Protein AF-0000000085068300 (afdb_homodimer)

Nearest PDB structures (foldseek):
  2gmy-assembly1_C  TM=8.794E-01  e=3.643E-09  Agrobacterium fabrum str. C58
  7xw1-assembly1_A  TM=8.983E-01  e=4.422E-09  Pseudomonas aeruginosa
  2ijc-assembly2_I  TM=8.828E-01  e=3.824E-09  Pseudomonas aeruginosa PAO1
  6k40-assembly3_C  TM=8.031E-01  e=3.692E-04  Deinococcus radiodurans R1 = ATCC 13939 = DSM 20539
  6ohj-assembly1_B  TM=8.581E-01  e=1.365E-03  Marinomonas mediterranea MMB-1

Organism: Shewanella halifaxensis (strain HAW-EB4) (NCBI:txid458817)

Radius of gyration: 20.3 Å; Cα contacts (8 Å, |Δi|>4): 403; chains: 2; bounding box: 88×55×52 Å

Solvent-accessible surface area (backbone atoms only — not comparable to full-atom values): 19114 Å² total; per-residue (Å²): 133,81,76,73,76,67,80,69,69,52,95,61,27,64,38,56,45,84,42,49,37,68,67,55,50,48,45,53,49,52,45,48,54,48,55,76,66,66,78,66,55,65,69,58,50,36,52,48,45,28,51,54,22,47,45,52,49,24,65,45,54,33,53,44,33,50,53,47,32,45,75,72,66,50,52,69,69,60,61,76,36,52,90,49,43,92,80,45,89,84,61,53,72,66,54,49,37,48,50,54,26,50,50,34,62,69,61,55,53,48,50,87,54,66,92,54,73,52,49,45,32,54,28,50,57,56,36,57,82,77,40,52,64,50,52,49,32,52,51,49,49,46,54,40,48,45,54,39,50,40,49,49,47,44,46,21,38,79,50,66,84,67,72,71,81,79,72,83,123,134,82,76,73,75,68,78,67,70,52,94,60,27,65,38,55,46,85,43,51,38,68,68,54,52,50,46,53,48,52,45,49,54,47,55,75,66,66,78,66,56,65,69,60,51,36,52,50,44,28,50,52,21,48,44,52,49,22,63,45,53,32,52,43,34,48,53,48,32,44,75,70,68,49,52,68,68,60,61,75,37,52,92,49,44,91,79,46,89,84,61,52,73,67,54,48,37,49,52,55,27,50,48,33,61,70,59,57,53,48,50,88,54,66,92,55,73,53,49,45,32,54,28,51,55,55,37,56,82,76,40,53,62,50,53,48,31,53,51,50,48,48,54,41,48,46,54,37,50,40,49,50,47,45,47,20,37,78,51,64,86,66,73,70,81,80,72,82,124

InterPro domains:
  IPR003779 Alkyl hydroperoxide reductase AhpD/CMD-like [PF02627] (37-104)
  IPR004675 Alkylhydroperoxidase AhpD core [TIGR00778] (43-86)
  IPR029032 AhpD-like [G3DSA:1.20.1290.10] (13-159)
  IPR029032 AhpD-like [SSF69118] (21-160)

pLDDT: mean 89.38, std 17.66, range [23.48, 98.94]

Secondary structure (DSSP, 8-state):
----------TT-SEEGGGS-HHHHHHHHHHHHHHHTSS--HHHHHHHHHHHHHHHT-HHHHHHHHHHHHHTT--HHHHHTGGGGGG-TTS-HHHHHHHHHHHHHHSPPPTT-GGGTTHHHHHHHHHTTT--HHHHHHHHHHHHHHHHHHHHHHHEE--TT--------/----------TT-SEEGGGS-HHHHHHHHHHHHHHHTSS--HHHHHHHHHHHHHHHT-HHHHHHHHHHHHHTT--HHHHHTGGGGGG-TTS-HHHHHHHHHHHHHHSPPPTT-GGGTTHHHHHHHHHTTT--HHHHHHHHHHHHHHHHHHHHHHHEE--TT--------

Sequence (338 aa):
MTQSTNQTLSITAALESAEISSGVMNCMLKTEHYVNNCGIEHTLLELIRYRVSLINGCAYCIDMHFKESLAAGETAQRLTSLSIWREAPYYTDRERAVLNWAEALTDLPHAGVTHEQTRLVDATRGLKAYFSDKEISELTLVVIQINAWNRLAKTFDFGVGSFEVTQSKMTQSTNQTLSITAALESAEISSGVMNCMLKTEHYVNNCGIEHTLLELIRYRVSLINGCAYCIDMHFKESLAAGETAQRLTSLSIWREAPYYTDRERAVLNWAEALTDLPHAGVTHEQTRLVDATRGLKAYFSDKEISELTLVVIQINAWNRLAKTFDFGVGSFEVTQSK

Structure (mmCIF, N/CA/C/O backbone):
data_AF-0000000085068300-model_v1
#
loop_
_entity.id
_entity.type
_entity.pdbx_description
1 polymer 'Alkylhydroperoxidase like protein, AhpD family'
#
loop_
_atom_site.group_PDB
_atom_site.id
_atom_site.type_symbol
_atom_site.label_atom_id
_atom_site.label_alt_id
_atom_site.label_comp_id
_atom_site.label_asym_id
_atom_site.label_entity_id
_atom_site.label_seq_id
_atom_site.pdbx_PDB_ins_code
_atom_site.Cartn_x
_atom_site.Cartn_y
_atom_site.Cartn_z
_atom_site.occupancy
_atom_site.B_iso_or_equiv
_atom_site.auth_seq_id
_atom_site.auth_comp_id
_atom_site.auth_asym_id
_atom_site.auth_atom_id
_atom_site.pdbx_PDB_model_num
ATOM 1 N N . MET A 1 1 ? 45.875 1.185 -8.617 1 23.59 1 MET A N 1
ATOM 2 C CA . MET A 1 1 ? 44.969 2.301 -8.344 1 23.59 1 MET A CA 1
ATOM 3 C C . MET A 1 1 ? 43.531 1.82 -8.227 1 23.59 1 MET A C 1
ATOM 5 O O . MET A 1 1 ? 42.938 1.414 -9.227 1 23.59 1 MET A O 1
ATOM 9 N N . THR A 1 2 ? 43 1.127 -7.184 1 26.52 2 THR A N 1
ATOM 10 C CA . THR A 1 2 ? 41.75 0.412 -6.934 1 26.52 2 THR A CA 1
ATOM 11 C C . THR A 1 2 ? 40.562 1.356 -7.031 1 26.52 2 THR A C 1
ATOM 13 O O . THR A 1 2 ? 40.531 2.395 -6.363 1 26.52 2 THR A O 1
ATOM 16 N N . GLN A 1 3 ? 40 1.594 -8.242 1 28.38 3 GLN A N 1
ATOM 17 C CA . GLN A 1 3 ? 38.844 2.432 -8.438 1 28.38 3 GLN A CA 1
ATOM 18 C C . GLN A 1 3 ? 37.781 2.141 -7.375 1 28.38 3 GLN A C 1
ATOM 20 O O . GLN A 1 3 ? 37.406 0.982 -7.152 1 28.38 3 GLN A O 1
ATOM 25 N N . SER A 1 4 ? 37.75 2.777 -6.191 1 32.41 4 SER A N 1
ATOM 26 C CA . SER A 1 4 ? 36.625 2.797 -5.238 1 32.41 4 SER A CA 1
ATOM 27 C C . SER A 1 4 ? 35.281 2.811 -5.953 1 32.41 4 SER A C 1
ATOM 29 O O . SER A 1 4 ? 35 3.707 -6.75 1 32.41 4 SER A O 1
ATOM 31 N N . THR A 1 5 ? 34.844 1.729 -6.566 1 34.53 5 THR A N 1
ATOM 32 C CA . THR A 1 5 ? 33.531 1.663 -7.156 1 34.53 5 THR A CA 1
ATOM 33 C C . THR A 1 5 ? 32.531 2.451 -6.316 1 34.53 5 THR A C 1
ATOM 35 O O . THR A 1 5 ? 32.281 2.115 -5.156 1 34.53 5 THR A O 1
ATOM 38 N N . ASN A 1 6 ? 32.625 3.736 -6.242 1 35.75 6 ASN A N 1
ATOM 39 C CA . ASN A 1 6 ? 31.641 4.648 -5.695 1 35.75 6 ASN A CA 1
ATOM 40 C C . ASN A 1 6 ? 30.234 4.055 -5.773 1 35.75 6 ASN A C 1
ATOM 42 O O . ASN A 1 6 ? 29.781 3.641 -6.848 1 35.75 6 ASN A O 1
ATOM 46 N N . GLN A 1 7 ? 29.75 3.336 -4.836 1 38.41 7 GLN A N 1
ATOM 47 C CA . GLN A 1 7 ? 28.391 2.828 -4.68 1 38.41 7 GLN A CA 1
ATOM 48 C C . GLN A 1 7 ? 27.375 3.762 -5.34 1 38.41 7 GLN A C 1
ATOM 50 O O . GLN A 1 7 ? 27.141 4.871 -4.855 1 38.41 7 GLN A O 1
ATOM 55 N N . THR A 1 8 ? 27.438 4.02 -6.578 1 41.66 8 THR A N 1
ATOM 56 C CA . THR A 1 8 ? 26.469 4.805 -7.332 1 41.66 8 THR A CA 1
ATOM 57 C C . THR A 1 8 ? 25.047 4.523 -6.836 1 41.66 8 THR A C 1
ATOM 59 O O . THR A 1 8 ? 24.625 3.367 -6.781 1 41.66 8 THR A O 1
ATOM 62 N N . LEU A 1 9 ? 24.5 5.227 -5.844 1 47.41 9 LEU A N 1
ATOM 63 C CA . LEU A 1 9 ? 23.078 5.344 -5.527 1 47.41 9 LEU A CA 1
ATOM 64 C C . LEU A 1 9 ? 22.219 5.09 -6.766 1 47.41 9 LEU A C 1
ATOM 66 O O . LEU A 1 9 ? 22.516 5.613 -7.844 1 47.41 9 LEU A O 1
ATOM 70 N N . SER A 1 10 ? 21.844 3.896 -6.867 1 53.53 10 SER A N 1
ATOM 71 C CA . SER A 1 10 ? 20.906 3.611 -7.953 1 53.53 10 SER A CA 1
ATOM 72 C C . SER A 1 10 ? 20.016 4.812 -8.242 1 53.53 10 SER A C 1
ATOM 74 O O . SER A 1 10 ? 19.656 5.559 -7.328 1 53.53 10 SER A O 1
ATOM 76 N N . ILE A 1 11 ? 19.953 5.324 -9.406 1 59 11 ILE A N 1
ATOM 77 C CA . ILE A 1 11 ? 19.266 6.457 -10 1 59 11 ILE A CA 1
ATOM 78 C C . ILE A 1 11 ? 17.797 6.43 -9.594 1 59 11 ILE A C 1
ATOM 80 O O . ILE A 1 11 ? 17.062 7.402 -9.805 1 59 11 ILE A O 1
ATOM 84 N N . THR A 1 12 ? 17.422 5.484 -8.633 1 71.81 12 THR A N 1
ATOM 85 C CA . THR A 1 12 ? 15.961 5.492 -8.594 1 71.81 12 THR A CA 1
ATOM 86 C C . THR A 1 12 ? 15.461 5.863 -7.203 1 71.81 12 THR A C 1
ATOM 88 O O . THR A 1 12 ? 14.297 6.242 -7.039 1 71.81 12 THR A O 1
ATOM 91 N N . ALA A 1 13 ? 16.406 5.887 -6.184 1 87.06 13 ALA A N 1
ATOM 92 C CA . ALA A 1 13 ? 15.914 6.227 -4.848 1 87.06 13 ALA A CA 1
ATOM 93 C C . ALA A 1 13 ? 16.672 7.43 -4.281 1 87.06 13 ALA A C 1
ATOM 95 O O . ALA A 1 13 ? 17.859 7.594 -4.531 1 87.06 13 ALA A O 1
ATOM 96 N N . ALA A 1 14 ? 16.031 8.18 -3.498 1 92 14 ALA A N 1
ATOM 97 C CA . ALA A 1 14 ? 16.562 9.453 -3.02 1 92 14 ALA A CA 1
ATOM 98 C C . ALA A 1 14 ? 17.406 9.258 -1.76 1 92 14 ALA A C 1
ATOM 100 O O . ALA A 1 14 ? 18.281 10.062 -1.461 1 92 14 ALA A O 1
ATOM 101 N N . LEU A 1 15 ? 17.156 8.18 -0.997 1 96 15 LEU A N 1
ATOM 102 C CA . LEU A 1 15 ? 17.797 7.957 0.296 1 96 15 LEU A CA 1
ATOM 103 C C . LEU A 1 15 ? 18.422 6.562 0.367 1 96 15 LEU A C 1
ATOM 105 O O . LEU A 1 15 ? 18.047 5.672 -0.397 1 96 15 LEU A O 1
ATOM 109 N N . GLU A 1 16 ? 19.328 6.395 1.3 1 94.25 16 GLU A N 1
ATOM 110 C CA . GLU A 1 16 ? 19.969 5.098 1.505 1 94.25 16 GLU A CA 1
ATOM 111 C C . GLU A 1 16 ? 19.141 4.207 2.42 1 94.25 16 GLU A C 1
ATOM 113 O O . GLU A 1 16 ? 18.562 4.68 3.398 1 94.25 16 GLU A O 1
ATOM 118 N N . SER A 1 17 ? 19.141 2.877 2.098 1 95.25 17 SER A N 1
ATOM 119 C CA . SER A 1 17 ? 18.359 1.93 2.889 1 95.25 17 SER A CA 1
ATOM 120 C C . SER A 1 17 ? 18.812 1.93 4.348 1 95.25 17 SER A C 1
ATOM 122 O O . SER A 1 17 ? 18.016 1.615 5.242 1 95.25 17 SER A O 1
ATOM 124 N N . ALA A 1 18 ? 20.047 2.314 4.621 1 94.12 18 ALA A N 1
ATOM 125 C CA . ALA A 1 18 ? 20.578 2.373 5.98 1 94.12 18 ALA A CA 1
ATOM 126 C C . ALA A 1 18 ? 19.844 3.43 6.809 1 94.12 18 ALA A C 1
ATOM 128 O O . ALA A 1 18 ? 19.922 3.43 8.039 1 94.12 18 ALA A O 1
ATOM 129 N N . GLU A 1 19 ? 19.172 4.324 6.156 1 95.75 19 GLU A N 1
ATOM 130 C CA . GLU A 1 19 ? 18.484 5.41 6.844 1 95.75 19 GLU A CA 1
ATOM 131 C C . GLU A 1 19 ? 17.078 4.984 7.293 1 95.75 19 GLU A C 1
ATOM 133 O O . GLU A 1 19 ? 16.391 5.73 7.996 1 95.75 19 GLU A O 1
ATOM 138 N N . ILE A 1 20 ? 16.641 3.846 6.898 1 97.88 20 ILE A N 1
ATOM 139 C CA . ILE A 1 20 ? 15.359 3.336 7.375 1 97.88 20 ILE A CA 1
ATOM 140 C C . ILE A 1 20 ? 15.445 3.043 8.867 1 97.88 20 ILE A C 1
ATOM 142 O O . ILE A 1 20 ? 16.344 2.334 9.32 1 97.88 20 ILE A O 1
ATOM 146 N N . SER A 1 21 ? 14.531 3.59 9.617 1 98.06 21 SER A N 1
ATOM 147 C CA . SER A 1 21 ? 14.539 3.346 11.055 1 98.06 21 SER A CA 1
ATOM 148 C C . SER A 1 21 ? 14.273 1.877 11.367 1 98.06 21 SER A C 1
ATOM 150 O O . SER A 1 21 ? 13.578 1.19 10.617 1 98.06 21 SER A O 1
ATOM 152 N N . SER A 1 22 ? 14.773 1.448 12.5 1 98.06 22 SER A N 1
ATOM 153 C CA . SER A 1 22 ? 14.57 0.064 12.914 1 98.06 22 SER A CA 1
ATOM 154 C C . SER A 1 22 ? 13.094 -0.23 13.156 1 98.06 22 SER A C 1
ATOM 156 O O . SER A 1 22 ? 12.625 -1.341 12.898 1 98.06 22 SER A O 1
ATOM 158 N N . GLY A 1 23 ? 12.383 0.745 13.625 1 98.44 23 GLY A N 1
ATOM 159 C CA . GLY A 1 23 ? 10.945 0.576 13.828 1 98.44 23 GLY A CA 1
ATOM 160 C C . GLY A 1 23 ? 10.195 0.304 12.539 1 98.44 23 GLY A C 1
ATOM 161 O O . GLY A 1 23 ? 9.352 -0.593 12.484 1 98.44 23 GLY A O 1
ATOM 162 N N . VAL A 1 24 ? 10.516 1.057 11.539 1 98.69 24 VAL A N 1
ATOM 163 C CA . VAL A 1 24 ? 9.891 0.888 10.227 1 98.69 24 VAL A CA 1
ATOM 164 C C . VAL A 1 24 ? 10.219 -0.493 9.672 1 98.69 24 VAL A C 1
ATOM 166 O O . VAL A 1 24 ? 9.328 -1.228 9.242 1 98.69 24 VAL A O 1
ATOM 169 N N . MET A 1 25 ? 11.477 -0.861 9.734 1 98.5 25 MET A N 1
ATOM 170 C CA . MET A 1 25 ? 11.898 -2.154 9.203 1 98.5 25 MET A CA 1
ATOM 171 C C . MET A 1 25 ? 11.234 -3.297 9.961 1 98.5 25 MET A C 1
ATOM 173 O O . MET A 1 25 ? 10.836 -4.301 9.367 1 98.5 25 MET A O 1
ATOM 177 N N . ASN A 1 26 ? 11.086 -3.139 11.242 1 98.56 26 ASN A N 1
ATOM 178 C CA . ASN A 1 26 ? 10.445 -4.164 12.055 1 98.56 26 ASN A CA 1
ATOM 179 C C . ASN A 1 26 ? 8.977 -4.352 11.664 1 98.56 26 ASN A C 1
ATOM 181 O O . ASN A 1 26 ? 8.492 -5.48 11.594 1 98.56 26 ASN A O 1
ATOM 185 N N . CYS A 1 27 ? 8.273 -3.281 11.453 1 98.75 27 CYS A N 1
ATOM 186 C CA . CYS A 1 27 ? 6.891 -3.367 11.008 1 98.75 27 CYS A CA 1
ATOM 187 C C . CYS A 1 27 ? 6.793 -4.098 9.672 1 98.75 27 CYS A C 1
ATOM 189 O O . CYS A 1 27 ? 5.953 -4.984 9.508 1 98.75 27 CYS A O 1
ATOM 191 N N . MET A 1 28 ? 7.672 -3.779 8.734 1 98.81 28 MET A N 1
ATOM 192 C CA . MET A 1 28 ? 7.676 -4.395 7.406 1 98.81 28 MET A CA 1
ATOM 193 C C . MET A 1 28 ? 7.977 -5.887 7.504 1 98.81 28 MET A C 1
ATOM 195 O O . MET A 1 28 ? 7.289 -6.703 6.887 1 98.81 28 MET A O 1
ATOM 199 N N . LEU A 1 29 ? 8.945 -6.227 8.289 1 98.62 29 LEU A N 1
ATOM 200 C CA . LEU A 1 29 ? 9.406 -7.609 8.375 1 98.62 29 LEU A CA 1
ATOM 201 C C . LEU A 1 29 ? 8.398 -8.477 9.117 1 98.62 29 LEU A C 1
ATOM 203 O O . LEU A 1 29 ? 8.234 -9.656 8.797 1 98.62 29 LEU A O 1
ATOM 207 N N . LYS A 1 30 ? 7.75 -7.898 10.078 1 98.44 30 LYS A N 1
ATOM 208 C CA . LYS A 1 30 ? 6.727 -8.656 10.797 1 98.44 30 LYS A CA 1
ATOM 209 C C . LYS A 1 30 ? 5.605 -9.086 9.852 1 98.44 30 LYS A C 1
ATOM 211 O O . LYS A 1 30 ? 5.215 -10.258 9.844 1 98.44 30 LYS A O 1
ATOM 216 N N . THR A 1 31 ? 5.07 -8.188 9.117 1 98.81 31 THR A N 1
ATOM 217 C CA . THR A 1 31 ? 4.031 -8.523 8.148 1 98.81 31 THR A CA 1
ATOM 218 C C . THR A 1 31 ? 4.562 -9.5 7.102 1 98.81 31 THR A C 1
ATOM 220 O O . THR A 1 31 ? 3.867 -10.445 6.711 1 98.81 31 THR A O 1
ATOM 223 N N . GLU A 1 32 ? 5.82 -9.305 6.668 1 98.69 32 GLU A N 1
ATOM 224 C CA . GLU A 1 32 ? 6.414 -10.203 5.684 1 98.69 32 GLU A CA 1
ATOM 225 C C . GLU A 1 32 ? 6.484 -11.633 6.211 1 98.69 32 GLU A C 1
ATOM 227 O O . GLU A 1 32 ? 6.191 -12.586 5.484 1 98.69 32 GLU A O 1
ATOM 232 N N . HIS A 1 33 ? 6.867 -11.773 7.434 1 98.62 33 HIS A N 1
ATOM 233 C CA . HIS A 1 33 ? 6.93 -13.086 8.055 1 98.62 33 HIS A CA 1
ATOM 234 C C . HIS A 1 33 ? 5.559 -13.758 8.062 1 98.62 33 HIS A C 1
ATOM 236 O O . HIS A 1 33 ? 5.445 -14.945 7.75 1 98.62 33 HIS A O 1
ATOM 242 N N . TYR A 1 34 ? 4.531 -13.062 8.391 1 98.81 34 TYR A N 1
ATOM 243 C CA . TYR A 1 34 ? 3.18 -13.609 8.375 1 98.81 34 TYR A CA 1
ATOM 244 C C . TYR A 1 34 ? 2.787 -14.055 6.973 1 98.81 34 TYR A C 1
ATOM 246 O O . TYR A 1 34 ? 2.291 -15.172 6.785 1 98.81 34 TYR A O 1
ATOM 254 N N . VAL A 1 35 ? 3.02 -13.219 5.965 1 98.69 35 VAL A N 1
ATOM 255 C CA . VAL A 1 35 ? 2.66 -13.484 4.574 1 98.69 35 VAL A CA 1
ATOM 256 C C . VAL A 1 35 ? 3.346 -14.758 4.098 1 98.69 35 VAL A C 1
ATOM 258 O O . VAL A 1 35 ? 2.725 -15.594 3.438 1 98.69 35 VAL A O 1
ATOM 261 N N . ASN A 1 36 ? 4.586 -14.914 4.496 1 98.25 36 ASN A N 1
ATOM 262 C CA . ASN A 1 36 ? 5.355 -16.078 4.07 1 98.25 36 ASN A CA 1
ATOM 263 C C . ASN A 1 36 ? 4.832 -17.359 4.703 1 98.25 36 ASN A C 1
ATOM 265 O O . ASN A 1 36 ? 5.168 -18.469 4.258 1 98.25 36 ASN A O 1
ATOM 269 N N . ASN A 1 37 ? 3.971 -17.266 5.723 1 98.12 37 ASN A N 1
ATOM 270 C CA . ASN A 1 37 ? 3.529 -18.438 6.469 1 98.12 37 ASN A CA 1
ATOM 271 C C . ASN A 1 37 ? 2.008 -18.516 6.562 1 98.12 37 ASN A C 1
ATOM 273 O O . ASN A 1 37 ? 1.463 -19.172 7.445 1 98.12 37 ASN A O 1
ATOM 277 N N . CYS A 1 38 ? 1.312 -17.875 5.676 1 97.25 38 CYS A N 1
ATOM 278 C CA . CYS A 1 38 ? -0.132 -17.734 5.828 1 97.25 38 CYS A CA 1
ATOM 279 C C . CYS A 1 38 ? -0.872 -18.844 5.082 1 97.25 38 CYS A C 1
ATOM 281 O O . CYS A 1 38 ? -2.1 -18.812 4.98 1 97.25 38 CYS A O 1
ATOM 283 N N . GLY A 1 39 ? -0.207 -19.75 4.461 1 96.88 39 GLY A N 1
ATOM 284 C CA . GLY A 1 39 ? -0.828 -20.922 3.848 1 96.88 39 GLY A CA 1
ATOM 285 C C . GLY A 1 39 ? -0.949 -20.797 2.34 1 96.88 39 GLY A C 1
ATOM 286 O O . GLY A 1 39 ? -1.304 -21.781 1.667 1 96.88 39 GLY A O 1
ATOM 287 N N . ILE A 1 40 ? -0.656 -19.609 1.754 1 97.75 40 ILE A N 1
ATOM 288 C CA . ILE A 1 40 ? -0.636 -19.438 0.304 1 97.75 40 ILE A CA 1
ATOM 289 C C . ILE A 1 40 ? 0.646 -20.047 -0.266 1 97.75 40 ILE A C 1
ATOM 291 O O . ILE A 1 40 ? 1.73 -19.844 0.285 1 97.75 40 ILE A O 1
ATOM 295 N N . GLU A 1 41 ? 0.49 -20.812 -1.333 1 96.69 41 GLU A N 1
ATOM 296 C CA . GLU A 1 41 ? 1.631 -21.484 -1.957 1 96.69 41 GLU A CA 1
ATOM 297 C C . GLU A 1 41 ? 2.703 -20.469 -2.359 1 96.69 41 GLU A C 1
ATOM 299 O O . GLU A 1 41 ? 2.391 -19.406 -2.879 1 96.69 41 GLU A O 1
ATOM 304 N N . HIS A 1 42 ? 3.91 -20.859 -2.166 1 96.69 42 HIS A N 1
ATOM 305 C CA . HIS A 1 42 ? 5.051 -19.984 -2.422 1 96.69 42 HIS A CA 1
ATOM 306 C C . HIS A 1 42 ? 5.098 -19.547 -3.883 1 96.69 42 HIS A C 1
ATOM 308 O O . HIS A 1 42 ? 5.43 -18.391 -4.184 1 96.69 42 HIS A O 1
ATOM 314 N N . THR A 1 43 ? 4.785 -20.438 -4.773 1 95.88 43 THR A N 1
ATOM 315 C CA . THR A 1 43 ? 4.836 -20.125 -6.195 1 95.88 43 THR A CA 1
ATOM 316 C C . THR A 1 43 ? 3.838 -19.016 -6.543 1 95.88 43 THR A C 1
ATOM 318 O O . THR A 1 43 ? 4.141 -18.125 -7.336 1 95.88 43 THR A O 1
ATOM 321 N N . LEU A 1 44 ? 2.652 -19.062 -5.93 1 97.75 44 LEU A N 1
ATOM 322 C CA . LEU A 1 44 ? 1.642 -18.047 -6.164 1 97.75 44 LEU A CA 1
ATOM 323 C C . LEU A 1 44 ? 2.059 -16.719 -5.543 1 97.75 44 LEU A C 1
ATOM 325 O O . LEU A 1 44 ? 1.876 -15.656 -6.145 1 97.75 44 LEU A O 1
ATOM 329 N N . LEU A 1 45 ? 2.68 -16.766 -4.371 1 98.31 45 LEU A N 1
ATOM 330 C CA . LEU A 1 45 ? 3.203 -15.555 -3.734 1 98.31 45 LEU A CA 1
ATOM 331 C C . LEU A 1 45 ? 4.191 -14.844 -4.648 1 98.31 45 LEU A C 1
ATOM 333 O O . LEU A 1 45 ? 4.086 -13.633 -4.867 1 98.31 45 LEU A O 1
ATOM 337 N N . GLU A 1 46 ? 5.105 -15.602 -5.191 1 97.81 46 GLU A N 1
ATOM 338 C CA . GLU A 1 46 ? 6.156 -15.008 -6.008 1 97.81 46 GLU A CA 1
ATOM 339 C C . GLU A 1 46 ? 5.594 -14.469 -7.324 1 97.81 46 GLU A C 1
ATOM 341 O O . GLU A 1 46 ? 6.07 -13.453 -7.84 1 97.81 46 GLU A O 1
ATOM 346 N N . LEU A 1 47 ? 4.602 -15.148 -7.844 1 97.81 47 LEU A N 1
ATOM 347 C CA . LEU A 1 47 ? 3.943 -14.648 -9.047 1 97.81 47 LEU A CA 1
ATOM 348 C C . LEU A 1 47 ? 3.318 -13.281 -8.797 1 97.81 47 LEU A C 1
ATOM 350 O O . LEU A 1 47 ? 3.477 -12.367 -9.602 1 97.81 47 LEU A O 1
ATOM 354 N N . ILE A 1 48 ? 2.627 -13.125 -7.684 1 98.62 48 ILE A N 1
ATOM 355 C CA . ILE A 1 48 ? 2 -11.867 -7.297 1 98.62 48 ILE A CA 1
ATOM 356 C C . ILE A 1 48 ? 3.072 -10.805 -7.09 1 98.62 48 ILE A C 1
ATOM 358 O O . ILE A 1 48 ? 2.979 -9.703 -7.645 1 98.62 48 ILE A O 1
ATOM 362 N N . ARG A 1 49 ? 4.086 -11.156 -6.309 1 98.75 49 ARG A N 1
ATOM 363 C CA . ARG A 1 49 ? 5.141 -10.203 -5.973 1 98.75 49 ARG A CA 1
ATOM 364 C C . ARG A 1 49 ? 5.832 -9.688 -7.23 1 98.75 49 ARG A C 1
ATOM 366 O O . ARG A 1 49 ? 6.047 -8.484 -7.371 1 98.75 49 ARG A O 1
ATOM 373 N N . TYR A 1 50 ? 6.121 -10.562 -8.125 1 98.25 50 TYR A N 1
ATOM 374 C CA . TYR A 1 50 ? 6.805 -10.18 -9.359 1 98.25 50 TYR A CA 1
ATOM 375 C C . TYR A 1 50 ? 5.918 -9.289 -10.219 1 98.25 50 TYR A C 1
ATOM 377 O O . TYR A 1 50 ? 6.336 -8.211 -10.641 1 98.25 50 TYR A O 1
ATOM 385 N N . ARG A 1 51 ? 4.645 -9.648 -10.469 1 97.94 51 ARG A N 1
ATOM 386 C CA . ARG A 1 51 ? 3.75 -8.883 -11.328 1 97.94 51 ARG A CA 1
ATOM 387 C C . ARG A 1 51 ? 3.486 -7.496 -10.75 1 97.94 51 ARG A C 1
ATOM 389 O O . ARG A 1 51 ? 3.539 -6.496 -11.469 1 97.94 51 ARG A O 1
ATOM 396 N N . VAL A 1 52 ? 3.221 -7.477 -9.477 1 98.19 52 VAL A N 1
ATOM 397 C CA . VAL A 1 52 ? 2.928 -6.203 -8.828 1 98.19 52 VAL A CA 1
ATOM 398 C C . VAL A 1 52 ? 4.16 -5.305 -8.875 1 98.19 52 VAL A C 1
ATOM 400 O O . VAL A 1 52 ? 4.047 -4.098 -9.102 1 98.19 52 VAL A O 1
ATOM 403 N N . SER A 1 53 ? 5.34 -5.879 -8.68 1 97.25 53 SER A N 1
ATOM 404 C CA . SER A 1 53 ? 6.57 -5.105 -8.773 1 97.25 53 SER A CA 1
ATOM 405 C C . SER A 1 53 ? 6.793 -4.574 -10.18 1 97.25 53 SER A C 1
ATOM 407 O O . SER A 1 53 ? 7.312 -3.471 -10.367 1 97.25 53 SER A O 1
ATOM 409 N N . LEU A 1 54 ? 6.414 -5.352 -11.195 1 96.31 54 LEU A N 1
ATOM 410 C CA . LEU A 1 54 ? 6.473 -4.883 -12.578 1 96.31 54 LEU A CA 1
ATOM 411 C C . LEU A 1 54 ? 5.566 -3.672 -12.781 1 96.31 54 LEU A C 1
ATOM 413 O O . LEU A 1 54 ? 5.969 -2.688 -13.398 1 96.31 54 LEU A O 1
ATOM 417 N N . ILE A 1 55 ? 4.414 -3.715 -12.211 1 95.56 55 ILE A N 1
ATOM 418 C CA . ILE A 1 55 ? 3.449 -2.629 -12.336 1 95.56 55 ILE A CA 1
ATOM 419 C C . ILE A 1 55 ? 4.008 -1.362 -11.695 1 95.56 55 ILE A C 1
ATOM 421 O O . ILE A 1 55 ? 3.949 -0.281 -12.281 1 95.56 55 ILE A O 1
ATOM 425 N N . ASN A 1 56 ? 4.602 -1.527 -10.523 1 94.75 56 ASN A N 1
ATOM 426 C CA . ASN A 1 56 ? 5.055 -0.381 -9.742 1 94.75 56 ASN A CA 1
ATOM 427 C C . ASN A 1 56 ? 6.438 0.09 -10.18 1 94.75 56 ASN A C 1
ATOM 429 O O . ASN A 1 56 ? 6.922 1.123 -9.719 1 94.75 56 ASN A O 1
ATOM 433 N N . GLY A 1 57 ? 7.086 -0.68 -11.023 1 93.12 57 GLY A N 1
ATOM 434 C CA . GLY A 1 57 ? 8.383 -0.304 -11.555 1 93.12 57 GLY A CA 1
ATOM 435 C C . GLY A 1 57 ? 9.477 -0.293 -10.5 1 93.12 57 GLY A C 1
ATOM 436 O O . GLY A 1 57 ? 10.312 0.616 -10.469 1 93.12 57 GLY A O 1
ATOM 437 N N . CYS A 1 58 ? 9.469 -1.227 -9.641 1 94.44 58 CYS A N 1
ATOM 438 C CA . CYS A 1 58 ? 10.508 -1.337 -8.617 1 94.44 58 CYS A CA 1
ATOM 439 C C . CYS A 1 58 ? 11.617 -2.271 -9.07 1 94.44 58 CYS A C 1
ATOM 441 O O . CYS A 1 58 ? 11.508 -3.492 -8.93 1 94.44 58 CYS A O 1
ATOM 443 N N . ALA A 1 59 ? 12.688 -1.708 -9.547 1 92.62 59 ALA A N 1
ATOM 444 C CA . ALA A 1 59 ? 13.766 -2.475 -10.164 1 92.62 59 ALA A CA 1
ATOM 445 C C . ALA A 1 59 ? 14.367 -3.475 -9.18 1 92.62 59 ALA A C 1
ATOM 447 O O . ALA A 1 59 ? 14.648 -4.617 -9.539 1 92.62 59 ALA A O 1
ATOM 448 N N . TYR A 1 60 ? 14.539 -3.092 -7.988 1 94.44 60 TYR A N 1
ATOM 449 C CA . TYR A 1 60 ? 15.102 -3.988 -6.984 1 94.44 60 TYR A CA 1
ATOM 450 C C . TYR A 1 60 ? 14.188 -5.188 -6.758 1 94.44 60 TYR A C 1
ATOM 452 O O . TYR A 1 60 ? 14.641 -6.336 -6.781 1 94.44 60 TYR A O 1
ATOM 460 N N . CYS A 1 61 ? 12.914 -4.953 -6.512 1 96.94 61 CYS A N 1
ATOM 461 C CA . CYS A 1 61 ? 11.953 -6.012 -6.242 1 96.94 61 CYS A CA 1
ATOM 462 C C . CYS A 1 61 ? 11.797 -6.93 -7.449 1 96.94 61 CYS A C 1
ATOM 464 O O . CYS A 1 61 ? 11.68 -8.148 -7.297 1 96.94 61 CYS A O 1
ATOM 466 N N . ILE A 1 62 ? 11.797 -6.262 -8.633 1 95.75 62 ILE A N 1
ATOM 467 C CA . ILE A 1 62 ? 11.703 -7.051 -9.859 1 95.75 62 ILE A CA 1
ATOM 468 C C . ILE A 1 62 ? 12.891 -8.016 -9.938 1 95.75 62 ILE A C 1
ATOM 470 O O . ILE A 1 62 ? 12.711 -9.211 -10.172 1 95.75 62 ILE A O 1
ATOM 474 N N . ASP A 1 63 ? 14.07 -7.535 -9.719 1 95 63 ASP A N 1
ATOM 475 C CA . ASP A 1 63 ? 15.273 -8.352 -9.742 1 95 63 ASP A CA 1
ATOM 476 C C . ASP A 1 63 ? 15.211 -9.461 -8.695 1 95 63 ASP A C 1
ATOM 478 O O . ASP A 1 63 ? 15.43 -10.633 -9.008 1 95 63 ASP A O 1
ATOM 482 N N . MET A 1 64 ? 14.875 -9.125 -7.539 1 95.94 64 MET A N 1
ATOM 483 C CA . MET A 1 64 ? 14.844 -10.055 -6.414 1 95.94 64 MET A CA 1
ATOM 484 C C . MET A 1 64 ? 13.797 -11.141 -6.637 1 95.94 64 MET A C 1
ATOM 486 O O . MET A 1 64 ? 14.102 -12.328 -6.523 1 95.94 64 MET A O 1
ATOM 490 N N . HIS A 1 65 ? 12.594 -10.773 -6.984 1 97.44 65 HIS A N 1
ATOM 491 C CA . HIS A 1 65 ? 11.523 -11.758 -7.094 1 97.44 65 HIS A CA 1
ATOM 492 C C . HIS A 1 65 ? 11.672 -12.594 -8.359 1 97.44 65 HIS A C 1
ATOM 494 O O . HIS A 1 65 ? 11.234 -13.75 -8.398 1 97.44 65 HIS A O 1
ATOM 500 N N . PHE A 1 66 ? 12.297 -12.039 -9.391 1 96.44 66 PHE A N 1
ATOM 501 C CA . PHE A 1 66 ? 12.656 -12.836 -10.555 1 96.44 66 PHE A CA 1
ATOM 502 C C . PHE A 1 66 ? 13.586 -13.977 -10.156 1 96.44 66 PHE A C 1
ATOM 504 O O . PHE A 1 66 ? 13.297 -15.148 -10.43 1 96.44 66 PHE A O 1
ATOM 511 N N . LYS A 1 67 ? 14.664 -13.641 -9.492 1 95.75 67 LYS A N 1
ATOM 512 C CA . LYS A 1 67 ? 15.664 -14.617 -9.086 1 95.75 67 LYS A CA 1
ATOM 513 C C . LYS A 1 67 ? 15.078 -15.625 -8.094 1 95.75 67 LYS A C 1
ATOM 515 O O . LYS A 1 67 ? 15.32 -16.828 -8.219 1 95.75 67 LYS A O 1
ATOM 520 N N . GLU A 1 68 ? 14.289 -15.133 -7.141 1 95.81 68 GLU A N 1
ATOM 521 C CA . GLU A 1 68 ? 13.664 -16.016 -6.16 1 95.81 68 GLU A CA 1
ATOM 522 C C . GLU A 1 68 ? 12.703 -17 -6.836 1 95.81 68 GLU A C 1
ATOM 524 O O . GLU A 1 68 ? 12.656 -18.172 -6.473 1 95.81 68 GLU A O 1
ATOM 529 N N . SER A 1 69 ? 11.969 -16.516 -7.793 1 96.81 69 SER A N 1
ATOM 530 C CA . SER A 1 69 ? 11.016 -17.375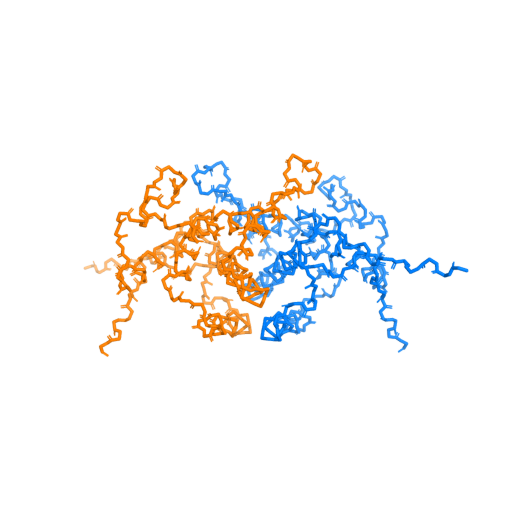 -8.508 1 96.81 69 SER A CA 1
ATOM 531 C C . SER A 1 69 ? 11.727 -18.453 -9.297 1 96.81 69 SER A C 1
ATOM 533 O O . SER A 1 69 ? 11.32 -19.625 -9.266 1 96.81 69 SER A O 1
ATOM 535 N N . LEU A 1 70 ? 12.766 -18.109 -10.008 1 96 70 LEU A N 1
ATOM 536 C CA . LEU A 1 70 ? 13.547 -19.094 -10.75 1 96 70 LEU A CA 1
ATOM 537 C C . LEU A 1 70 ? 14.125 -20.141 -9.82 1 96 70 LEU A C 1
ATOM 539 O O . LEU A 1 70 ? 14.047 -21.344 -10.109 1 96 70 LEU A O 1
ATOM 543 N N . ALA A 1 71 ? 14.641 -19.688 -8.719 1 94.44 71 ALA A N 1
ATOM 544 C CA . ALA A 1 71 ? 15.234 -20.594 -7.738 1 94.44 71 ALA A CA 1
ATOM 545 C C . ALA A 1 71 ? 14.188 -21.547 -7.176 1 94.44 71 ALA A C 1
ATOM 547 O O . ALA A 1 71 ? 14.508 -22.688 -6.812 1 94.44 71 ALA A O 1
ATOM 548 N N . ALA A 1 72 ? 12.969 -21.125 -7.199 1 93.75 72 ALA A N 1
ATOM 549 C CA . ALA A 1 72 ? 11.883 -21.922 -6.645 1 93.75 72 ALA A CA 1
ATOM 550 C C . ALA A 1 72 ? 11.266 -22.828 -7.711 1 93.75 72 ALA A C 1
ATOM 552 O O . ALA A 1 72 ? 10.297 -23.547 -7.445 1 93.75 72 ALA A O 1
ATOM 553 N N . GLY A 1 73 ? 11.727 -22.766 -8.938 1 94.94 73 GLY A N 1
ATOM 554 C CA . GLY A 1 73 ? 11.312 -23.719 -9.961 1 94.94 73 GLY A CA 1
ATOM 555 C C . GLY A 1 73 ? 10.422 -23.094 -11.023 1 94.94 73 GLY A C 1
ATOM 556 O O . GLY A 1 73 ? 9.992 -23.781 -11.945 1 94.94 73 GLY A O 1
ATOM 557 N N . GLU A 1 74 ? 10.117 -21.844 -10.906 1 96.56 74 GLU A N 1
ATOM 558 C CA . GLU A 1 74 ? 9.398 -21.156 -11.977 1 96.56 74 GLU A CA 1
ATOM 559 C C . GLU A 1 74 ? 10.242 -21.078 -13.25 1 96.56 74 GLU A C 1
ATOM 561 O O . GLU A 1 74 ? 11.477 -21.141 -13.188 1 96.56 74 GLU A O 1
ATOM 566 N N 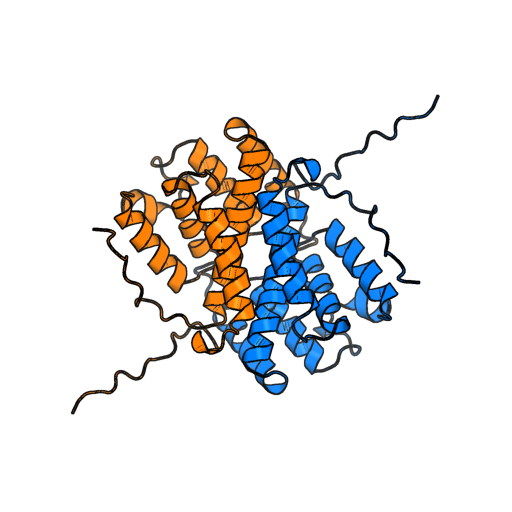. THR A 1 75 ? 9.562 -20.922 -14.367 1 96.69 75 THR A N 1
ATOM 567 C CA . THR A 1 75 ? 10.297 -20.844 -15.625 1 96.69 75 THR A CA 1
ATOM 568 C C . THR A 1 75 ? 10.461 -19.406 -16.078 1 96.69 75 THR A C 1
ATOM 570 O O . THR A 1 75 ? 9.602 -18.562 -15.812 1 96.69 75 THR A O 1
ATOM 573 N N . ALA A 1 76 ? 11.562 -19.172 -16.797 1 96.06 76 ALA A N 1
ATOM 574 C CA . ALA A 1 76 ? 11.797 -17.844 -17.359 1 96.06 76 ALA A CA 1
ATOM 575 C C . ALA A 1 76 ? 10.688 -17.469 -18.344 1 96.06 76 ALA A C 1
ATOM 577 O O . ALA A 1 76 ? 10.32 -16.297 -18.438 1 96.06 76 ALA A O 1
ATOM 578 N N . GLN A 1 77 ? 10.156 -18.422 -19.047 1 96.31 77 GLN A N 1
ATOM 579 C CA . GLN A 1 77 ? 9.086 -18.172 -20.016 1 96.31 77 GLN A CA 1
ATOM 580 C C . GLN A 1 77 ? 7.852 -17.609 -19.328 1 96.31 77 GLN A C 1
ATOM 582 O O . GLN A 1 77 ? 7.297 -16.594 -19.766 1 96.31 77 GLN A O 1
ATOM 587 N N . ARG A 1 78 ? 7.441 -18.25 -18.25 1 97.19 78 ARG A N 1
ATOM 588 C CA . ARG A 1 78 ? 6.273 -17.766 -17.516 1 97.19 78 ARG A CA 1
ATOM 589 C C . ARG A 1 78 ? 6.527 -16.391 -16.906 1 97.19 78 ARG A C 1
ATOM 591 O O . ARG A 1 78 ? 5.66 -15.523 -16.969 1 97.19 78 ARG A O 1
ATOM 598 N N . LEU A 1 79 ? 7.738 -16.156 -16.391 1 97.25 79 LEU A N 1
ATOM 599 C CA . LEU A 1 79 ? 8.062 -14.898 -15.719 1 97.25 79 LEU A CA 1
ATOM 600 C C . LEU A 1 79 ? 8.164 -13.75 -16.719 1 97.25 79 LEU A C 1
ATOM 602 O O . LEU A 1 79 ? 7.621 -12.672 -16.484 1 97.25 79 LEU A O 1
ATOM 606 N N . THR A 1 80 ? 8.781 -13.938 -17.875 1 95.38 80 THR A N 1
ATOM 607 C CA . THR A 1 80 ? 8.992 -12.875 -18.844 1 95.38 80 THR A CA 1
ATOM 608 C C . THR A 1 80 ? 7.688 -12.516 -19.547 1 95.38 80 THR A C 1
ATOM 610 O O . THR A 1 80 ? 7.57 -11.438 -20.141 1 95.38 80 THR A O 1
ATOM 613 N N . SER A 1 81 ? 6.688 -13.383 -19.438 1 96.75 81 SER A N 1
ATOM 614 C CA . SER A 1 81 ? 5.422 -13.156 -20.125 1 96.75 81 SER A CA 1
ATOM 615 C C . SER A 1 81 ? 4.379 -12.562 -19.188 1 96.75 81 SER A C 1
ATOM 617 O O . SER A 1 81 ? 3.244 -12.305 -19.594 1 96.75 81 SER A O 1
ATOM 619 N N . LEU A 1 82 ? 4.738 -12.32 -17.984 1 96.56 82 LEU A N 1
ATOM 620 C CA . LEU A 1 82 ? 3.758 -11.945 -16.969 1 96.56 82 LEU A CA 1
ATOM 621 C C . LEU A 1 82 ? 3.129 -10.594 -17.297 1 96.56 82 LEU A C 1
ATOM 623 O O . LEU A 1 82 ? 1.97 -10.352 -16.969 1 96.56 82 LEU A O 1
ATOM 627 N N . SER A 1 83 ? 3.836 -9.719 -17.984 1 94.88 83 SER A N 1
ATOM 628 C CA . SER A 1 83 ? 3.287 -8.406 -18.328 1 94.88 83 SER A CA 1
ATOM 629 C C . SER A 1 83 ? 2.201 -8.531 -19.391 1 94.88 83 SER A C 1
ATOM 631 O O . SER A 1 83 ? 1.406 -7.605 -19.578 1 94.88 83 SER A O 1
ATOM 633 N N . ILE A 1 84 ? 2.127 -9.633 -20.094 1 96.5 84 ILE A N 1
ATOM 634 C CA . ILE A 1 84 ? 1.115 -9.867 -21.125 1 96.5 84 ILE A CA 1
ATOM 635 C C . ILE A 1 84 ? 0.381 -11.172 -20.844 1 96.5 84 ILE A C 1
ATOM 637 O O . ILE A 1 84 ? 0.066 -11.938 -21.75 1 96.5 84 ILE A O 1
ATOM 641 N N . TRP A 1 85 ? 0.234 -11.492 -19.594 1 97.38 85 TRP A N 1
ATOM 642 C CA . TRP A 1 85 ? -0.305 -12.789 -19.188 1 97.38 85 TRP A CA 1
ATOM 643 C C . TRP A 1 85 ? -1.664 -13.039 -19.828 1 97.38 85 TRP A C 1
ATOM 645 O O . TRP A 1 85 ? -2.049 -14.188 -20.062 1 97.38 85 TRP A O 1
ATOM 655 N N . ARG A 1 86 ? -2.428 -12.055 -20.156 1 97.25 86 ARG A N 1
ATOM 656 C CA . ARG A 1 86 ? -3.754 -12.203 -20.75 1 97.25 86 ARG A CA 1
ATOM 657 C C . ARG A 1 86 ? -3.67 -12.852 -22.125 1 97.25 86 ARG A C 1
ATOM 659 O O . ARG A 1 86 ? -4.617 -13.508 -22.578 1 97.25 86 ARG A O 1
ATOM 666 N N . GLU A 1 87 ? -2.52 -12.695 -22.719 1 96.75 87 GLU A N 1
ATOM 667 C CA . GLU A 1 87 ? -2.334 -13.211 -24.078 1 96.75 87 GLU A CA 1
ATOM 668 C C . GLU A 1 87 ? -1.506 -14.492 -24.062 1 96.75 87 GLU A C 1
ATOM 670 O O . GLU A 1 87 ? -1.329 -15.133 -25.094 1 96.75 87 GLU A O 1
ATOM 675 N N . ALA A 1 88 ? -1.016 -14.891 -22.906 1 96.56 88 ALA A N 1
ATOM 676 C CA . ALA A 1 88 ? -0.129 -16.047 -22.781 1 96.56 88 ALA A CA 1
ATOM 677 C C . ALA A 1 88 ? -0.892 -17.266 -22.297 1 96.56 88 ALA A C 1
ATOM 679 O O . ALA A 1 88 ? -1.69 -17.172 -21.359 1 96.56 88 ALA A O 1
ATOM 680 N N . PRO A 1 89 ? -0.618 -18.422 -22.828 1 95.88 89 PRO A N 1
ATOM 681 C CA . PRO A 1 89 ? -1.357 -19.641 -22.453 1 95.88 89 PRO A CA 1
ATOM 682 C C . PRO A 1 89 ? -0.718 -20.375 -21.281 1 95.88 89 PRO A C 1
ATOM 684 O O . PRO A 1 89 ? -1.097 -21.516 -20.984 1 95.88 89 PRO A O 1
ATOM 687 N N . TYR A 1 90 ? 0.213 -19.797 -20.562 1 96.38 90 TYR A N 1
ATOM 688 C CA . TYR A 1 90 ? 1.08 -20.5 -19.625 1 96.38 90 TYR A CA 1
ATOM 689 C C . TYR A 1 90 ? 0.488 -20.484 -18.219 1 96.38 90 TYR A C 1
ATOM 691 O O . TYR A 1 90 ? 1.013 -21.141 -17.312 1 96.38 90 TYR A O 1
ATOM 699 N N . TYR A 1 91 ? -0.547 -19.797 -18.016 1 98.12 91 TYR A N 1
ATOM 700 C CA . TYR A 1 91 ? -1.078 -19.609 -16.656 1 98.12 91 TYR A CA 1
ATOM 701 C C . TYR A 1 91 ? -2.418 -20.312 -16.5 1 98.12 91 TYR A C 1
ATOM 703 O O . TYR A 1 91 ? -3.234 -20.328 -17.422 1 98.12 91 TYR A O 1
ATOM 711 N N . THR A 1 92 ? -2.594 -20.891 -15.359 1 98.06 92 THR A N 1
ATOM 712 C CA . THR A 1 92 ? -3.855 -21.562 -15.047 1 98.06 92 THR A CA 1
ATOM 713 C C . THR A 1 92 ? -4.973 -20.547 -14.844 1 98.06 92 THR A C 1
ATOM 715 O O . THR A 1 92 ? -4.703 -19.359 -14.641 1 98.06 92 THR A O 1
ATOM 718 N N . ASP A 1 93 ? -6.254 -20.969 -14.852 1 98.38 93 ASP A N 1
ATOM 719 C CA . ASP A 1 93 ? -7.395 -20.094 -14.602 1 98.38 93 ASP A CA 1
ATOM 720 C C . ASP A 1 93 ? -7.316 -19.469 -13.211 1 98.38 93 ASP A C 1
ATOM 722 O O . ASP A 1 93 ? -7.652 -18.297 -13.031 1 98.38 93 ASP A O 1
ATOM 726 N N . ARG A 1 94 ? -6.902 -20.25 -12.258 1 98.56 94 ARG A N 1
ATOM 727 C CA . ARG A 1 94 ? -6.723 -19.781 -10.891 1 98.56 94 ARG A CA 1
ATOM 728 C C . ARG A 1 94 ? -5.68 -18.656 -10.836 1 98.56 94 ARG A C 1
ATOM 730 O O . ARG A 1 94 ? -5.91 -17.625 -10.219 1 98.56 94 ARG A O 1
ATOM 737 N N . GLU A 1 95 ? -4.547 -18.844 -11.5 1 98.56 95 GLU A N 1
ATOM 738 C CA . GLU A 1 95 ? -3.494 -17.828 -11.547 1 98.56 95 GLU A CA 1
ATOM 739 C C . GLU A 1 95 ? -3.977 -16.578 -12.266 1 98.56 95 GLU A C 1
ATOM 741 O O . GLU A 1 95 ? -3.697 -15.461 -11.82 1 98.56 95 GLU A O 1
ATOM 746 N N . ARG A 1 96 ? -4.672 -16.75 -13.375 1 98.62 96 ARG A N 1
ATOM 747 C CA . ARG A 1 96 ? -5.188 -15.625 -14.148 1 98.62 96 ARG A CA 1
ATOM 748 C C . ARG A 1 96 ? -6.156 -14.797 -13.312 1 98.62 96 ARG A C 1
ATOM 750 O O . ARG A 1 96 ? -6.137 -13.562 -13.375 1 98.62 96 ARG A O 1
ATOM 757 N N . ALA A 1 97 ? -7 -15.484 -12.547 1 98.75 97 ALA A N 1
ATOM 758 C CA . ALA A 1 97 ? -7.922 -14.781 -11.664 1 98.75 97 ALA A CA 1
ATOM 759 C C . ALA A 1 97 ? -7.164 -13.938 -10.641 1 98.75 97 ALA A C 1
ATOM 761 O O . ALA A 1 97 ? -7.512 -12.781 -10.391 1 98.75 97 ALA A O 1
ATOM 762 N N . VAL A 1 98 ? -6.117 -14.5 -10.078 1 98.88 98 VAL A N 1
ATOM 763 C CA . VAL A 1 98 ? -5.324 -13.812 -9.062 1 98.88 98 VAL A CA 1
ATOM 764 C C . VAL A 1 98 ? -4.586 -12.633 -9.695 1 98.88 98 VAL A C 1
ATOM 766 O O . VAL A 1 98 ? -4.535 -11.547 -9.117 1 98.88 98 VAL A O 1
ATOM 769 N N . LEU A 1 99 ? -4.012 -12.836 -10.844 1 98.62 99 LEU A N 1
ATOM 770 C CA . LEU A 1 99 ? -3.277 -11.773 -11.523 1 98.62 99 LEU A CA 1
ATOM 771 C C . LEU A 1 99 ? -4.203 -10.617 -11.875 1 98.62 99 LEU A C 1
ATOM 773 O O . LEU A 1 99 ? -3.857 -9.453 -11.648 1 98.62 99 LEU A O 1
ATOM 777 N N . ASN A 1 100 ? -5.371 -10.922 -12.406 1 98.31 100 ASN A N 1
ATOM 778 C CA . ASN A 1 100 ? -6.371 -9.898 -12.711 1 98.31 100 ASN A CA 1
ATOM 779 C C . ASN A 1 100 ? -6.75 -9.102 -11.469 1 98.31 100 ASN A C 1
ATOM 781 O O . ASN A 1 100 ? -6.789 -7.867 -11.508 1 98.31 100 ASN A O 1
ATOM 785 N N . TRP A 1 101 ? -6.957 -9.781 -10.461 1 98.38 101 TRP A N 1
ATOM 786 C CA . TRP A 1 101 ? -7.359 -9.18 -9.195 1 98.38 101 TRP A CA 1
ATOM 787 C C . TRP A 1 101 ? -6.219 -8.367 -8.586 1 98.38 101 TRP A C 1
ATOM 789 O O . TRP A 1 101 ? -6.426 -7.246 -8.125 1 98.38 101 TRP A O 1
ATOM 799 N N . ALA A 1 102 ? -5.012 -8.906 -8.547 1 98.56 102 ALA A N 1
ATOM 800 C CA . ALA A 1 102 ? -3.85 -8.211 -7.996 1 98.56 102 ALA A CA 1
ATOM 801 C C . ALA A 1 102 ? -3.598 -6.898 -8.742 1 98.56 102 ALA A C 1
ATOM 803 O O . ALA A 1 102 ? -3.238 -5.891 -8.125 1 98.56 102 ALA A O 1
ATOM 804 N N . GLU A 1 103 ? -3.801 -6.863 -10.039 1 97.19 103 GLU A N 1
ATOM 805 C CA . GLU A 1 103 ? -3.662 -5.641 -10.82 1 97.19 103 GLU A CA 1
ATOM 806 C C . GLU A 1 103 ? -4.707 -4.602 -10.414 1 97.19 103 GLU A C 1
ATOM 808 O O . GLU A 1 103 ? -4.387 -3.422 -10.258 1 97.19 103 GLU A O 1
ATOM 813 N N . ALA A 1 104 ? -5.918 -5.074 -10.25 1 96.25 104 ALA A N 1
ATOM 814 C CA . ALA A 1 104 ? -7 -4.176 -9.867 1 96.25 104 ALA A CA 1
ATOM 815 C C . ALA A 1 104 ? -6.754 -3.582 -8.484 1 96.25 104 ALA A C 1
ATOM 817 O O . ALA A 1 104 ? -7 -2.395 -8.258 1 96.25 104 ALA A O 1
ATOM 818 N N . LEU A 1 105 ? -6.262 -4.406 -7.562 1 97.12 105 LEU A N 1
ATOM 819 C CA . LEU A 1 105 ? -6.023 -3.957 -6.195 1 97.12 105 LEU A CA 1
ATOM 820 C C . LEU A 1 105 ? -4.812 -3.037 -6.125 1 97.12 105 LEU A C 1
ATOM 822 O O . LEU A 1 105 ? -4.762 -2.127 -5.293 1 97.12 105 LEU A O 1
ATOM 826 N N . THR A 1 106 ? -3.816 -3.273 -6.992 1 97.12 106 THR A N 1
ATOM 827 C CA . THR A 1 106 ? -2.609 -2.455 -7.043 1 97.12 106 THR A CA 1
ATOM 828 C C . THR A 1 106 ? -2.9 -1.103 -7.684 1 97.12 106 THR A C 1
ATOM 830 O O . THR A 1 106 ? -2.494 -0.062 -7.164 1 97.12 106 THR A O 1
ATOM 833 N N . ASP A 1 107 ? -3.576 -1.181 -8.797 1 93.56 107 ASP A N 1
ATOM 834 C CA . ASP A 1 107 ? -3.865 0.013 -9.586 1 93.56 107 ASP A CA 1
ATOM 835 C C . ASP A 1 107 ? -5.277 0.524 -9.312 1 93.56 107 ASP A C 1
ATOM 837 O O . ASP A 1 107 ? -6.152 0.441 -10.18 1 93.56 107 ASP A O 1
ATOM 841 N N . LEU A 1 108 ? -5.48 1.115 -8.148 1 92.38 108 LEU A N 1
ATOM 842 C CA . LEU A 1 108 ? -6.785 1.662 -7.789 1 92.38 108 LEU A CA 1
ATOM 843 C C . LEU A 1 108 ? -7.102 2.9 -8.625 1 92.38 108 LEU A C 1
ATOM 845 O O . LEU A 1 108 ? -6.215 3.713 -8.898 1 92.38 108 LEU A O 1
ATOM 849 N N . PRO A 1 109 ? -8.359 2.975 -9.031 1 79.88 109 PRO A N 1
ATOM 850 C CA . PRO A 1 109 ? -8.727 4.188 -9.766 1 79.88 109 PRO A CA 1
ATOM 851 C C . PRO A 1 109 ? -8.695 5.441 -8.891 1 79.88 109 PRO A C 1
ATOM 853 O O . PRO A 1 109 ? -9.008 5.379 -7.703 1 79.88 109 PRO A O 1
ATOM 856 N N . HIS A 1 110 ? -8.18 6.453 -9.523 1 75.31 110 HIS A N 1
ATOM 857 C CA . HIS A 1 110 ? -8.266 7.734 -8.828 1 75.31 110 HIS A CA 1
ATOM 858 C C . HIS A 1 110 ? -9.719 8.164 -8.641 1 75.31 110 HIS A C 1
ATOM 860 O O . HIS A 1 110 ? -10.555 7.93 -9.516 1 75.31 110 HIS A O 1
ATOM 866 N N . ALA A 1 111 ? -9.891 8.703 -7.449 1 64.75 111 ALA A N 1
ATOM 867 C CA . ALA A 1 111 ? -11.234 9.172 -7.133 1 64.75 111 ALA A CA 1
ATOM 868 C C . ALA A 1 111 ? -11.812 10.008 -8.273 1 64.75 111 ALA A C 1
ATOM 870 O O . ALA A 1 111 ? -11.102 10.812 -8.875 1 64.75 111 ALA A O 1
ATOM 871 N N . GLY A 1 112 ? -13.078 9.742 -8.586 1 59.97 112 GLY A N 1
ATOM 872 C CA . GLY A 1 112 ? -13.836 10.531 -9.547 1 59.97 112 GLY A CA 1
ATOM 873 C C . GLY A 1 112 ? -13.773 9.977 -10.953 1 59.97 112 GLY A C 1
ATOM 874 O O . GLY A 1 112 ? -14.469 10.461 -11.852 1 59.97 112 GLY A O 1
ATOM 875 N N . VAL A 1 113 ? -12.797 9.109 -11.18 1 58.09 113 VAL A N 1
ATOM 876 C CA . VAL A 1 113 ? -12.742 8.57 -12.531 1 58.09 113 VAL A CA 1
ATOM 877 C C . VAL A 1 113 ? -13.633 7.336 -12.625 1 58.09 113 VAL A C 1
ATOM 879 O O . VAL A 1 113 ? -13.484 6.391 -11.852 1 58.09 113 VAL A O 1
ATOM 882 N N . THR A 1 114 ? -14.852 7.5 -13.031 1 54.5 114 THR A N 1
ATOM 883 C CA . THR A 1 114 ? -16.031 6.641 -13.07 1 54.5 114 THR A CA 1
ATOM 884 C C . THR A 1 114 ? -15.695 5.293 -13.711 1 54.5 114 THR A C 1
ATOM 886 O O . THR A 1 114 ? -16.219 4.258 -13.297 1 54.5 114 THR A O 1
ATOM 889 N N . HIS A 1 115 ? -14.898 5.242 -14.742 1 51.66 115 HIS A N 1
ATOM 890 C CA . HIS A 1 115 ? -15.023 4.145 -15.695 1 51.66 115 HIS A CA 1
ATOM 891 C C . HIS A 1 115 ? -14.523 2.834 -15.094 1 51.66 115 HIS A C 1
ATOM 893 O O . HIS A 1 115 ? -14.938 1.753 -15.516 1 51.66 115 HIS A O 1
ATOM 899 N N . GLU A 1 116 ? -13.992 2.879 -13.867 1 65.69 116 GLU A N 1
ATOM 900 C CA . GLU A 1 116 ? -13.453 1.586 -13.445 1 65.69 116 GLU A CA 1
ATOM 901 C C . GLU A 1 116 ? -13.789 1.302 -11.984 1 65.69 116 GLU A C 1
ATOM 903 O O . GLU A 1 116 ? -13.086 0.53 -11.32 1 65.69 116 GLU A O 1
ATOM 908 N N . GLN A 1 117 ? -15.055 1.711 -11.719 1 68.25 117 GLN A N 1
ATOM 909 C CA . GLN A 1 117 ? -15.398 1.671 -10.297 1 68.25 117 GLN A CA 1
ATOM 910 C C . GLN A 1 117 ? -15.703 0.246 -9.844 1 68.25 117 GLN A C 1
ATOM 912 O O . GLN A 1 117 ? -15.477 -0.103 -8.688 1 68.25 117 GLN A O 1
ATOM 917 N N . THR A 1 118 ? -15.93 -0.603 -10.812 1 86.81 118 THR A N 1
ATOM 918 C CA . THR A 1 118 ? -16.344 -1.933 -10.375 1 86.81 118 THR A CA 1
ATOM 919 C C . THR A 1 118 ? -15.234 -2.951 -10.633 1 86.81 118 THR A C 1
ATOM 921 O O . THR A 1 118 ? -15.375 -4.129 -10.297 1 86.81 118 THR A O 1
ATOM 924 N N . ARG A 1 119 ? -14.203 -2.514 -11.102 1 92.94 119 ARG A N 1
ATOM 925 C CA . ARG A 1 119 ? -13.141 -3.42 -11.516 1 92.94 119 ARG A CA 1
ATOM 926 C C . ARG A 1 119 ? -12.672 -4.289 -10.359 1 92.94 119 ARG A C 1
ATOM 928 O O . ARG A 1 119 ? -12.609 -5.516 -10.477 1 92.94 119 ARG A O 1
ATOM 935 N N . LEU A 1 120 ? -12.422 -3.695 -9.297 1 95.44 120 LEU A N 1
ATOM 936 C CA . LEU A 1 120 ? -11.914 -4.438 -8.141 1 95.44 120 LEU A CA 1
ATOM 937 C C . LEU A 1 120 ? -12.984 -5.363 -7.578 1 95.44 120 LEU A C 1
ATOM 939 O O . LEU A 1 120 ? -12.703 -6.508 -7.23 1 95.44 120 LEU A O 1
ATOM 943 N N . VAL A 1 121 ? -14.18 -4.887 -7.57 1 94.94 121 VAL A N 1
ATOM 944 C CA . VAL A 1 121 ? -15.281 -5.688 -7.055 1 94.94 121 VAL A CA 1
ATOM 945 C C . VAL A 1 121 ? -15.469 -6.93 -7.922 1 94.94 121 VAL A C 1
ATOM 947 O O . VAL A 1 121 ? -15.547 -8.047 -7.41 1 94.94 121 VAL A O 1
ATOM 950 N N . ASP A 1 122 ? -15.5 -6.703 -9.188 1 95.69 122 ASP A N 1
ATOM 951 C CA . ASP A 1 122 ? -15.688 -7.812 -10.117 1 95.69 122 ASP A CA 1
ATOM 952 C C . ASP A 1 122 ? -14.523 -8.805 -10.031 1 95.69 122 ASP A C 1
ATOM 954 O O . ASP A 1 122 ? -14.742 -10.016 -10.023 1 95.69 122 ASP A O 1
ATOM 958 N N . ALA A 1 123 ? -13.359 -8.305 -9.977 1 97.5 123 ALA A N 1
ATOM 959 C CA . ALA A 1 123 ? -12.188 -9.172 -9.883 1 97.5 123 ALA A CA 1
ATOM 960 C C . ALA A 1 123 ? -12.203 -9.961 -8.578 1 97.5 123 ALA A C 1
ATOM 962 O O . ALA A 1 123 ? -11.828 -11.141 -8.555 1 97.5 123 ALA A O 1
ATOM 963 N N . THR A 1 124 ? -12.625 -9.344 -7.516 1 97.75 124 THR A N 1
ATOM 964 C CA . THR A 1 124 ? -12.688 -10.023 -6.23 1 97.75 124 THR A CA 1
ATOM 965 C C . THR A 1 124 ? -13.727 -11.141 -6.262 1 97.75 124 THR A C 1
ATOM 967 O O . THR A 1 124 ? -13.477 -12.242 -5.773 1 97.75 124 THR A O 1
ATOM 970 N N . ARG A 1 125 ? -14.797 -10.867 -6.836 1 96.88 125 ARG A N 1
ATOM 971 C CA . ARG A 1 125 ? -15.828 -11.891 -6.977 1 96.88 125 ARG A CA 1
ATOM 972 C C . ARG A 1 125 ? -15.32 -13.07 -7.793 1 96.88 125 ARG A C 1
ATOM 974 O O . ARG A 1 125 ? -15.648 -14.227 -7.5 1 96.88 125 ARG A O 1
ATOM 981 N N . GLY A 1 126 ? -14.547 -12.781 -8.781 1 97.94 126 GLY A N 1
ATOM 982 C CA . GLY A 1 126 ? -13.961 -13.828 -9.602 1 97.94 126 GLY A CA 1
ATOM 983 C C . GLY A 1 126 ? -13.055 -14.758 -8.82 1 97.94 126 GLY A C 1
ATOM 984 O O . GLY A 1 126 ? -12.906 -15.938 -9.172 1 97.94 126 GLY A O 1
ATOM 985 N N . LEU A 1 127 ? -12.469 -14.289 -7.746 1 98.5 127 LEU A N 1
ATOM 986 C CA . LEU A 1 127 ? -11.594 -15.109 -6.922 1 98.5 127 LEU A CA 1
ATOM 987 C C . LEU A 1 127 ? -12.391 -16.188 -6.191 1 98.5 127 LEU A C 1
ATOM 989 O O . LEU A 1 127 ? -11.844 -17.234 -5.828 1 98.5 127 LEU A O 1
ATOM 993 N N . LYS A 1 128 ? -13.602 -15.984 -5.949 1 97.75 128 LYS A N 1
ATOM 994 C CA . LYS A 1 128 ? -14.422 -16.859 -5.113 1 97.75 128 LYS A CA 1
ATOM 995 C C . LYS A 1 128 ? -14.602 -18.234 -5.762 1 97.75 128 LYS A C 1
ATOM 997 O O . LYS A 1 128 ? -14.984 -19.188 -5.098 1 97.75 128 LYS A O 1
ATOM 1002 N N . ALA A 1 129 ? -14.359 -18.281 -7.02 1 98.25 129 ALA A N 1
ATOM 1003 C CA . ALA A 1 129 ? -14.406 -19.562 -7.711 1 98.25 129 ALA A CA 1
ATOM 1004 C C . ALA A 1 129 ? -13.25 -20.469 -7.281 1 98.25 129 ALA A C 1
ATOM 1006 O O . ALA A 1 129 ? -13.305 -21.688 -7.43 1 98.25 129 ALA A O 1
ATOM 1007 N N . TYR A 1 130 ? -12.219 -19.891 -6.594 1 98.62 130 TYR A N 1
ATOM 1008 C CA . TYR A 1 130 ? -10.984 -20.641 -6.371 1 98.62 130 TYR A CA 1
ATOM 1009 C C . TYR A 1 130 ? -10.555 -20.562 -4.914 1 98.62 130 TYR A C 1
ATOM 1011 O O . TYR A 1 130 ? -9.766 -21.391 -4.445 1 98.62 130 TYR A O 1
ATOM 1019 N N . PHE A 1 131 ? -11.039 -19.547 -4.227 1 98.69 131 PHE A N 1
ATOM 1020 C CA . PHE A 1 131 ? -10.539 -19.266 -2.887 1 98.69 131 PHE A CA 1
ATOM 1021 C C . PHE A 1 131 ? -11.688 -18.984 -1.928 1 98.69 131 PHE A C 1
ATOM 1023 O O . PHE A 1 131 ? -12.695 -18.391 -2.312 1 98.69 131 PHE A O 1
ATOM 1030 N N . SER A 1 132 ? -11.477 -19.406 -0.664 1 98.12 132 SER A N 1
ATOM 1031 C CA . SER A 1 132 ? -12.391 -19.016 0.398 1 98.12 132 SER A CA 1
ATOM 1032 C C . SER A 1 132 ? -12.219 -17.547 0.759 1 98.12 132 SER A C 1
ATOM 1034 O O . SER A 1 132 ? -11.219 -16.922 0.394 1 98.12 132 SER A O 1
ATOM 1036 N N . ASP A 1 133 ? -13.188 -17 1.453 1 96.75 133 ASP A N 1
ATOM 1037 C CA . ASP A 1 133 ? -13.094 -15.617 1.896 1 96.75 133 ASP A CA 1
ATOM 1038 C C . ASP A 1 133 ? -11.852 -15.398 2.766 1 96.75 133 ASP A C 1
ATOM 1040 O O . ASP A 1 133 ? -11.195 -14.367 2.668 1 96.75 133 ASP A O 1
ATOM 1044 N N . LYS A 1 134 ? -11.555 -16.359 3.578 1 96 134 LYS A N 1
ATOM 1045 C CA . LYS A 1 134 ? -10.352 -16.281 4.41 1 96 134 LYS A CA 1
ATOM 1046 C C . LYS A 1 134 ? -9.094 -16.25 3.551 1 96 134 LYS A C 1
ATOM 1048 O O . LYS A 1 134 ? -8.172 -15.477 3.824 1 96 134 LYS A O 1
ATOM 1053 N N . GLU A 1 135 ? -9.078 -17.109 2.578 1 98.38 135 GLU A N 1
ATOM 1054 C CA . GLU A 1 135 ? -7.926 -17.109 1.682 1 98.38 135 GLU A CA 1
ATOM 1055 C C . GLU A 1 135 ? -7.809 -15.789 0.923 1 98.38 135 GLU A C 1
ATOM 1057 O O . GLU A 1 135 ? -6.703 -15.305 0.679 1 98.38 135 GLU A O 1
ATOM 1062 N N . ILE A 1 136 ? -8.93 -15.203 0.556 1 98.75 136 ILE A N 1
ATOM 1063 C CA . ILE A 1 136 ? -8.906 -13.906 -0.118 1 98.75 136 ILE A CA 1
ATOM 1064 C C . ILE A 1 136 ? -8.383 -12.844 0.837 1 98.75 136 ILE A C 1
ATOM 1066 O O . ILE A 1 136 ? -7.645 -11.938 0.427 1 98.75 136 ILE A O 1
ATOM 1070 N N . SER A 1 137 ? -8.695 -12.984 2.068 1 98.69 137 SER A N 1
ATOM 1071 C CA . SER A 1 137 ? -8.133 -12.102 3.09 1 98.69 137 SER A CA 1
ATOM 1072 C C . SER A 1 137 ? -6.613 -12.195 3.121 1 98.69 137 SER A C 1
ATOM 1074 O O . SER A 1 137 ? -5.926 -11.172 3.105 1 98.69 137 SER A O 1
ATOM 1076 N N . GLU A 1 138 ? -6.125 -13.383 3.111 1 98.81 138 GLU A N 1
ATOM 1077 C CA . GLU A 1 138 ? -4.68 -13.586 3.104 1 98.81 138 GLU A CA 1
ATOM 1078 C C . GLU A 1 138 ? -4.051 -13.031 1.83 1 98.81 138 GLU A C 1
ATOM 1080 O O . GLU A 1 138 ? -3.027 -12.344 1.886 1 98.81 138 GLU A O 1
ATOM 1085 N N . LEU A 1 139 ? -4.672 -13.32 0.71 1 98.88 139 LEU A N 1
ATOM 1086 C CA . LEU A 1 139 ? -4.184 -12.82 -0.572 1 98.88 139 LEU A CA 1
ATOM 1087 C C . LEU A 1 139 ? -4.152 -11.297 -0.59 1 98.88 139 LEU A C 1
ATOM 1089 O O . LEU A 1 139 ? -3.236 -10.695 -1.157 1 98.88 139 LEU A O 1
ATOM 1093 N N . THR A 1 140 ? -5.121 -10.664 0.007 1 98.88 140 THR A N 1
ATOM 1094 C CA . THR A 1 140 ? -5.176 -9.211 0.064 1 98.88 140 THR A CA 1
ATOM 1095 C C . THR A 1 140 ? -3.959 -8.648 0.793 1 98.88 140 THR A C 1
ATOM 1097 O O . THR A 1 140 ? -3.332 -7.699 0.325 1 98.88 140 THR A O 1
ATOM 1100 N N . LEU A 1 141 ? -3.59 -9.297 1.881 1 98.88 141 LEU A N 1
ATOM 1101 C CA . LEU A 1 141 ? -2.408 -8.859 2.613 1 98.88 141 LEU A CA 1
ATOM 1102 C C . LEU A 1 141 ? -1.146 -9.062 1.782 1 98.88 141 LEU A C 1
ATOM 1104 O O . LEU A 1 141 ? -0.217 -8.258 1.851 1 98.88 141 LEU A O 1
ATOM 1108 N N . VAL A 1 142 ? -1.112 -10.141 1.014 1 98.88 142 VAL A N 1
ATOM 1109 C CA . VAL A 1 142 ? 0.038 -10.406 0.156 1 98.88 142 VAL A CA 1
ATOM 1110 C C . VAL A 1 142 ? 0.233 -9.242 -0.816 1 98.88 142 VAL A C 1
ATOM 1112 O O . VAL A 1 142 ? 1.335 -8.703 -0.932 1 98.88 142 VAL A O 1
ATOM 1115 N N . VAL A 1 143 ? -0.824 -8.82 -1.481 1 98.94 143 VAL A N 1
ATOM 1116 C CA . VAL A 1 143 ? -0.75 -7.746 -2.467 1 98.94 143 VAL A CA 1
ATOM 1117 C C . VAL A 1 143 ? -0.416 -6.43 -1.771 1 98.94 143 VAL A C 1
ATOM 1119 O O . VAL A 1 143 ? 0.413 -5.656 -2.258 1 98.94 143 VAL A O 1
ATOM 1122 N N . ILE A 1 144 ? -0.998 -6.191 -0.643 1 98.88 144 ILE A N 1
ATOM 1123 C CA . ILE A 1 144 ? -0.733 -4.992 0.147 1 98.88 144 ILE A CA 1
ATOM 1124 C C . ILE A 1 144 ? 0.742 -4.949 0.539 1 98.88 144 ILE A C 1
ATOM 1126 O O . ILE A 1 144 ? 1.391 -3.908 0.419 1 98.88 144 ILE A O 1
ATOM 1130 N N . GLN A 1 145 ? 1.218 -6.035 0.941 1 98.94 145 GLN A N 1
ATOM 1131 C CA . GLN A 1 145 ? 2.58 -6.086 1.461 1 98.94 145 GLN A CA 1
ATOM 1132 C C . GLN A 1 145 ? 3.602 -5.832 0.354 1 98.94 145 GLN A C 1
ATOM 1134 O O . GLN A 1 145 ? 4.574 -5.102 0.554 1 98.94 145 GLN A O 1
ATOM 1139 N N . ILE A 1 146 ? 3.445 -6.406 -0.792 1 98.88 146 ILE A N 1
ATOM 1140 C CA . ILE A 1 146 ? 4.41 -6.176 -1.862 1 98.88 146 ILE A CA 1
ATOM 1141 C C . ILE A 1 146 ? 4.293 -4.738 -2.361 1 98.88 146 ILE A C 1
ATOM 1143 O O . ILE A 1 146 ? 5.293 -4.113 -2.723 1 98.88 146 ILE A O 1
ATOM 1147 N N . ASN A 1 147 ? 3.094 -4.203 -2.342 1 98.69 147 ASN A N 1
ATOM 1148 C CA . ASN A 1 147 ? 2.957 -2.779 -2.635 1 98.69 147 ASN A CA 1
ATOM 1149 C C . ASN A 1 147 ? 3.713 -1.924 -1.622 1 98.69 147 ASN A C 1
ATOM 1151 O O . ASN A 1 147 ? 4.301 -0.902 -1.982 1 98.69 147 ASN A O 1
ATOM 1155 N N . ALA A 1 148 ? 3.676 -2.332 -0.386 1 98.81 148 ALA A N 1
ATOM 1156 C CA . ALA A 1 148 ? 4.422 -1.641 0.66 1 98.81 148 ALA A CA 1
ATOM 1157 C C . ALA A 1 148 ? 5.926 -1.708 0.396 1 98.81 148 ALA A C 1
ATOM 1159 O O . ALA A 1 148 ? 6.609 -0.683 0.41 1 98.81 148 ALA A O 1
ATOM 1160 N N . TRP A 1 149 ? 6.402 -2.842 0.097 1 98.62 149 TRP A N 1
ATOM 1161 C CA . TRP A 1 149 ? 7.824 -3.025 -0.179 1 98.62 149 TRP A CA 1
ATOM 1162 C C . TRP A 1 149 ? 8.258 -2.205 -1.391 1 98.62 149 TRP A C 1
ATOM 1164 O O . TRP A 1 149 ? 9.328 -1.6 -1.39 1 98.62 149 TRP A O 1
ATOM 1174 N N . ASN A 1 150 ? 7.457 -2.195 -2.432 1 97.5 150 ASN A N 1
ATOM 1175 C CA . ASN A 1 150 ? 7.781 -1.419 -3.623 1 97.5 150 ASN A CA 1
ATOM 1176 C C . ASN A 1 150 ? 7.957 0.061 -3.295 1 97.5 150 ASN A C 1
ATOM 1178 O O . ASN A 1 150 ? 8.914 0.692 -3.748 1 97.5 150 ASN A O 1
ATOM 1182 N N . ARG A 1 151 ? 7.082 0.584 -2.508 1 97.62 151 ARG A N 1
ATOM 1183 C CA . ARG A 1 151 ? 7.133 2 -2.156 1 97.62 151 ARG A CA 1
ATOM 1184 C C . ARG A 1 151 ? 8.328 2.299 -1.259 1 97.62 151 ARG A C 1
ATOM 1186 O O . ARG A 1 151 ? 8.977 3.334 -1.406 1 97.62 151 ARG A O 1
ATOM 1193 N N . LEU A 1 152 ? 8.602 1.37 -0.361 1 98.25 152 LEU A N 1
ATOM 1194 C CA . LEU A 1 152 ? 9.773 1.559 0.485 1 98.25 152 LEU A CA 1
ATOM 1195 C C . LEU A 1 152 ? 11.055 1.529 -0.346 1 98.25 152 LEU A C 1
ATOM 1197 O O . LEU A 1 152 ? 11.914 2.404 -0.205 1 98.25 152 LEU A O 1
ATOM 1201 N N . ALA A 1 153 ? 11.148 0.616 -1.292 1 96.31 153 ALA A N 1
ATOM 1202 C CA . ALA A 1 153 ? 12.367 0.404 -2.068 1 96.31 153 ALA A CA 1
ATOM 1203 C C . ALA A 1 153 ? 12.547 1.501 -3.113 1 96.31 153 ALA A C 1
ATOM 1205 O O . ALA A 1 153 ? 13.672 1.777 -3.543 1 96.31 153 ALA A O 1
ATOM 1206 N N . LYS A 1 154 ? 11.531 2.111 -3.498 1 95.25 154 LYS A N 1
ATOM 1207 C CA . LYS A 1 154 ? 11.648 3.215 -4.445 1 95.25 154 LYS A CA 1
ATOM 1208 C C . LYS A 1 154 ? 12.016 4.516 -3.736 1 95.25 154 LYS A C 1
ATOM 1210 O O . LYS A 1 154 ? 12.398 5.492 -4.379 1 95.25 154 LYS A O 1
ATOM 1215 N N . THR A 1 155 ? 11.797 4.562 -2.42 1 96.5 155 THR A N 1
ATOM 1216 C CA . THR A 1 155 ? 12.164 5.719 -1.613 1 96.5 155 THR A CA 1
ATOM 1217 C C . THR A 1 155 ? 13.578 5.562 -1.061 1 96.5 155 THR A C 1
ATOM 1219 O O . THR A 1 155 ? 14.336 6.535 -0.981 1 96.5 155 THR A O 1
ATOM 1222 N N . PHE A 1 156 ? 13.984 4.375 -0.699 1 96.5 156 PHE A N 1
ATOM 1223 C CA . PHE A 1 156 ? 15.281 4.047 -0.108 1 96.5 156 PHE A CA 1
ATOM 1224 C C . PHE A 1 156 ? 16.031 3.033 -0.965 1 96.5 156 PHE A C 1
ATOM 1226 O O . PHE A 1 156 ? 15.477 1.989 -1.321 1 96.5 156 PHE A O 1
ATOM 1233 N N . ASP A 1 157 ? 17.203 3.25 -1.249 1 93.38 157 ASP A N 1
ATOM 1234 C CA . ASP A 1 157 ? 18 2.453 -2.172 1 93.38 157 ASP A CA 1
ATOM 1235 C C . ASP A 1 157 ? 18.5 1.17 -1.506 1 93.38 157 ASP A C 1
ATOM 1237 O O . ASP A 1 157 ? 19.359 1.211 -0.631 1 93.38 157 ASP A O 1
ATOM 1241 N N . PHE A 1 158 ? 18 0.064 -1.953 1 92.25 158 PHE A N 1
ATOM 1242 C CA . PHE A 1 158 ? 18.406 -1.239 -1.443 1 92.25 158 PHE A CA 1
ATOM 1243 C C . PHE A 1 158 ? 19.531 -1.829 -2.297 1 92.25 158 PHE A C 1
ATOM 1245 O O . PHE A 1 158 ? 20.094 -2.873 -1.959 1 92.25 158 PHE A O 1
ATOM 1252 N N . GLY A 1 159 ? 19.906 -1.146 -3.354 1 87.31 159 GLY A N 1
ATOM 1253 C CA . GLY A 1 159 ? 20.969 -1.606 -4.23 1 87.31 159 GLY A CA 1
ATOM 1254 C C . GLY A 1 159 ? 20.5 -2.623 -5.254 1 87.31 159 GLY A C 1
ATOM 1255 O O . GLY A 1 159 ? 20.641 -3.83 -5.043 1 87.31 159 GLY A O 1
ATOM 1256 N N . VAL A 1 160 ? 19.984 -2.145 -6.383 1 80.88 160 VAL A N 1
ATOM 1257 C CA . VAL A 1 160 ? 19.5 -3.002 -7.465 1 80.88 160 VAL A CA 1
ATOM 1258 C C . VAL A 1 160 ? 20.641 -3.885 -7.965 1 80.88 160 VAL A C 1
ATOM 1260 O O . VAL A 1 160 ? 21.766 -3.418 -8.125 1 80.88 160 VAL A O 1
ATOM 1263 N N . GLY A 1 161 ? 20.359 -5.125 -8.211 1 78.44 161 GLY A N 1
ATOM 126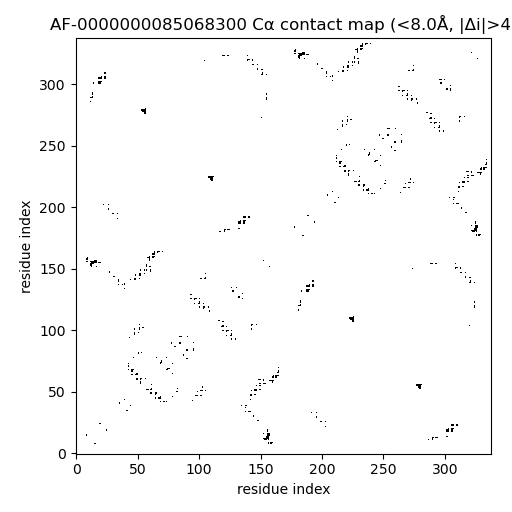4 C CA . GLY A 1 161 ? 21.328 -6.039 -8.805 1 78.44 161 GLY A CA 1
ATOM 1265 C C . GLY A 1 161 ? 22.188 -6.75 -7.77 1 78.44 161 GLY A C 1
ATOM 1266 O O . GLY A 1 161 ? 22.875 -7.711 -8.094 1 78.44 161 GLY A O 1
ATOM 1267 N N . SER A 1 162 ? 22 -6.441 -6.535 1 75.06 162 SER A N 1
ATOM 1268 C CA . SER A 1 162 ? 22.906 -6.953 -5.508 1 75.06 162 SER A CA 1
ATOM 1269 C C . SER A 1 162 ? 22.297 -8.164 -4.801 1 75.06 162 SER A C 1
ATOM 1271 O O . SER A 1 162 ? 22.984 -8.852 -4.043 1 75.06 162 SER A O 1
ATOM 1273 N N . PHE A 1 163 ? 21.094 -8.398 -5.195 1 81.81 163 PHE A N 1
ATOM 1274 C CA . PHE A 1 163 ? 20.422 -9.445 -4.445 1 81.81 163 PHE A CA 1
ATOM 1275 C C . PHE A 1 163 ? 20.938 -10.82 -4.863 1 81.81 163 PHE A C 1
ATOM 1277 O O . PHE A 1 163 ? 21.141 -11.078 -6.051 1 81.81 163 PHE A O 1
ATOM 1284 N N . GLU A 1 164 ? 21.234 -11.602 -3.943 1 81.12 164 GLU A N 1
ATOM 1285 C CA . GLU A 1 164 ? 21.625 -12.992 -4.184 1 81.12 164 GLU A CA 1
ATOM 1286 C C . GLU A 1 164 ? 20.688 -13.961 -3.471 1 81.12 164 GLU A C 1
ATOM 1288 O O . GLU A 1 164 ? 20.359 -13.766 -2.303 1 81.12 164 GLU A O 1
ATOM 1293 N N . VAL A 1 165 ? 20.188 -15 -4.227 1 81.06 165 VAL A N 1
ATOM 1294 C CA . VAL A 1 165 ? 19.297 -16.016 -3.652 1 81.06 165 VAL A CA 1
ATOM 1295 C C . VAL A 1 165 ? 20.094 -16.906 -2.691 1 81.06 165 VAL A C 1
ATOM 1297 O O . VAL A 1 165 ? 21.188 -17.359 -3.014 1 81.06 165 VAL A O 1
ATOM 1300 N N . THR A 1 166 ? 19.672 -16.766 -1.371 1 61.88 166 THR A N 1
ATOM 1301 C CA . THR A 1 166 ? 20.328 -17.672 -0.437 1 61.88 166 THR A CA 1
ATOM 1302 C C . THR A 1 166 ? 19.891 -19.109 -0.685 1 61.88 166 THR A C 1
ATOM 1304 O O . THR A 1 166 ? 18.688 -19.406 -0.707 1 61.88 166 THR A O 1
ATOM 1307 N N . GLN A 1 167 ? 20.594 -19.984 -1.363 1 52.94 167 GLN A N 1
ATOM 1308 C CA . GLN A 1 167 ? 20.406 -21.406 -1.629 1 52.94 167 GLN A CA 1
ATOM 1309 C C . GLN A 1 167 ? 20.312 -22.203 -0.329 1 52.94 167 GLN A C 1
ATOM 1311 O O . GLN A 1 167 ? 21.156 -22.031 0.562 1 52.94 167 GLN A O 1
ATOM 1316 N N . SER A 1 168 ? 19.062 -22.344 0.272 1 41.28 168 SER A N 1
ATOM 1317 C CA . SER A 1 168 ? 19.109 -23.375 1.299 1 41.28 168 SER A CA 1
ATOM 1318 C C . SER A 1 168 ? 19.75 -24.656 0.766 1 41.28 168 SER A C 1
ATOM 1320 O O . SER A 1 168 ? 19.375 -25.156 -0.292 1 41.28 168 SER A O 1
ATOM 1322 N N . LYS A 1 169 ? 20.984 -24.812 1.032 1 38.91 169 LYS A N 1
ATOM 1323 C CA . LYS A 1 169 ? 21.531 -26.156 0.957 1 38.91 169 LYS A CA 1
ATOM 1324 C C . LYS A 1 169 ? 20.688 -27.141 1.764 1 38.91 169 LYS A C 1
ATOM 1326 O O . LYS A 1 169 ? 20.156 -26.797 2.818 1 38.91 169 LYS A O 1
ATOM 1331 N N . MET B 1 1 ? -44 -2.596 11.914 1 23.48 1 MET B N 1
ATOM 1332 C CA . MET B 1 1 ? -43.312 -3.352 10.867 1 23.48 1 MET B CA 1
ATOM 1333 C C . MET B 1 1 ? -41.875 -2.883 10.719 1 23.48 1 MET B C 1
ATOM 1335 O O . MET B 1 1 ? -41.625 -1.783 10.227 1 23.48 1 MET B O 1
ATOM 1339 N N . THR B 1 2 ? -40.875 -3.145 11.602 1 26.59 2 THR B N 1
ATOM 1340 C CA . THR B 1 2 ? -39.5 -2.674 11.758 1 26.59 2 THR B CA 1
ATOM 1341 C C . THR B 1 2 ? -38.688 -3.035 10.531 1 26.59 2 THR B C 1
ATOM 1343 O O . THR B 1 2 ? -38.625 -4.195 10.117 1 26.59 2 THR B O 1
ATOM 1346 N N . GLN B 1 3 ? -38.688 -2.195 9.477 1 28.34 3 GLN B N 1
ATOM 1347 C CA . GLN B 1 3 ? -37.844 -2.418 8.289 1 28.34 3 GLN B CA 1
ATOM 1348 C C . GLN B 1 3 ? -36.438 -2.859 8.664 1 28.34 3 GLN B C 1
ATOM 1350 O O . GLN B 1 3 ? -35.781 -2.211 9.477 1 28.34 3 GLN B O 1
ATOM 1355 N N . SER B 1 4 ? -36.125 -4.145 8.836 1 32.19 4 SER B N 1
ATOM 1356 C CA . SER B 1 4 ? -34.781 -4.68 8.914 1 32.19 4 SER B CA 1
ATOM 1357 C C . SER B 1 4 ? -33.812 -3.93 7.98 1 32.19 4 SER B C 1
ATOM 1359 O O . SER B 1 4 ? -34.062 -3.865 6.773 1 32.19 4 SER B O 1
ATOM 1361 N N . THR B 1 5 ? -33.438 -2.719 8.281 1 34.38 5 THR B N 1
ATOM 1362 C CA . THR B 1 5 ? -32.438 -2.027 7.48 1 34.38 5 THR B CA 1
ATOM 1363 C C . THR B 1 5 ? -31.406 -3.006 6.961 1 34.38 5 THR B C 1
ATOM 1365 O O . THR B 1 5 ? -30.672 -3.611 7.746 1 34.38 5 THR B O 1
ATOM 1368 N N . ASN B 1 6 ? -31.75 -3.92 6.129 1 35.62 6 ASN B N 1
ATOM 1369 C CA . ASN B 1 6 ? -30.828 -4.766 5.375 1 35.62 6 ASN B CA 1
ATOM 1370 C C . ASN B 1 6 ? -29.469 -4.098 5.199 1 35.62 6 ASN B C 1
ATOM 1372 O O . ASN B 1 6 ? -29.391 -2.967 4.715 1 35.62 6 ASN B O 1
ATOM 1376 N N . GLN B 1 7 ? -28.547 -4.234 6.051 1 38.47 7 GLN B N 1
ATOM 1377 C CA . GLN B 1 7 ? -27.156 -3.799 5.965 1 38.47 7 GLN B CA 1
ATOM 1378 C C . GLN B 1 7 ? -26.672 -3.777 4.516 1 38.47 7 GLN B C 1
ATOM 1380 O O . GLN B 1 7 ? -26.469 -4.828 3.902 1 38.47 7 GLN B O 1
ATOM 1385 N N . THR B 1 8 ? -27.266 -3.084 3.648 1 41.59 8 THR B N 1
ATOM 1386 C CA . THR B 1 8 ? -26.828 -2.91 2.268 1 41.59 8 THR B CA 1
ATOM 1387 C C . THR B 1 8 ? -25.312 -2.832 2.189 1 41.59 8 THR B C 1
ATOM 1389 O O . THR B 1 8 ? -24.688 -2.037 2.896 1 41.59 8 THR B O 1
ATOM 1392 N N . LEU B 1 9 ? -24.562 -3.945 2.029 1 47.66 9 LEU B N 1
ATOM 1393 C CA . LEU B 1 9 ? -23.172 -4.012 1.562 1 47.66 9 LEU B CA 1
ATOM 1394 C C . LEU B 1 9 ? -22.828 -2.789 0.721 1 47.66 9 LEU B C 1
ATOM 1396 O O . LEU B 1 9 ? -23.609 -2.385 -0.147 1 47.66 9 LEU B O 1
ATOM 1400 N N . SER B 1 10 ? -22.297 -1.855 1.391 1 53.16 10 SER B N 1
ATOM 1401 C CA . SER B 1 10 ? -21.812 -0.705 0.633 1 53.16 10 SER B CA 1
ATOM 1402 C C . SER B 1 10 ? -21.344 -1.115 -0.756 1 53.16 10 SER B C 1
ATOM 1404 O O . SER B 1 10 ? -20.797 -2.209 -0.935 1 53.16 10 SER B O 1
ATOM 1406 N N . ILE B 1 11 ? -21.812 -0.602 -1.799 1 58.81 11 ILE B N 1
ATOM 1407 C CA . ILE B 1 11 ? -21.641 -0.783 -3.234 1 58.81 11 ILE B CA 1
ATOM 1408 C C . ILE B 1 11 ? -20.156 -0.824 -3.568 1 58.81 11 ILE B C 1
ATOM 1410 O O . ILE B 1 11 ? -19.766 -1.22 -4.672 1 58.81 11 ILE B O 1
ATOM 1414 N N . THR B 1 12 ? -19.25 -0.814 -2.492 1 71.81 12 THR B N 1
ATOM 1415 C CA . THR B 1 12 ? -17.938 -0.614 -3.066 1 71.81 12 THR B CA 1
ATOM 1416 C C . THR B 1 12 ? -17.016 -1.79 -2.74 1 71.81 12 THR B C 1
ATOM 1418 O O . THR B 1 12 ? -15.984 -1.978 -3.385 1 71.81 12 THR B O 1
ATOM 1421 N N . ALA B 1 13 ? -17.484 -2.719 -1.81 1 87.38 13 ALA B N 1
ATOM 1422 C CA . ALA B 1 13 ? -16.594 -3.834 -1.496 1 87.38 13 ALA B CA 1
ATOM 1423 C C . ALA B 1 13 ? -17.266 -5.172 -1.757 1 87.38 13 ALA B C 1
ATOM 1425 O O . ALA B 1 13 ? -18.484 -5.309 -1.555 1 87.38 13 ALA B O 1
ATOM 1426 N N . ALA B 1 14 ? -16.531 -6.133 -2.102 1 92.31 14 ALA B N 1
ATOM 1427 C CA . ALA B 1 14 ? -17.062 -7.418 -2.545 1 92.31 14 ALA B CA 1
ATOM 1428 C C . ALA B 1 14 ? -17.297 -8.352 -1.363 1 92.31 14 ALA B C 1
ATOM 1430 O O . ALA B 1 14 ? -18.109 -9.273 -1.44 1 92.31 14 ALA B O 1
ATOM 1431 N N . LEU B 1 15 ? -16.578 -8.164 -0.242 1 96 15 LEU B N 1
ATOM 1432 C CA . LEU B 1 15 ? -16.609 -9.07 0.899 1 96 15 LEU B CA 1
ATOM 1433 C C . LEU B 1 15 ? -16.906 -8.312 2.189 1 96 15 LEU B C 1
ATOM 1435 O O . LEU B 1 15 ? -16.719 -7.094 2.254 1 96 15 LEU B O 1
ATOM 1439 N N . GLU B 1 16 ? -17.312 -9.039 3.199 1 94.25 16 GLU B N 1
ATOM 1440 C CA . GLU B 1 16 ? -17.594 -8.445 4.504 1 94.25 16 GLU B CA 1
ATOM 1441 C C . GLU B 1 16 ? -16.328 -8.367 5.355 1 94.25 16 GLU B C 1
ATOM 1443 O O . GLU B 1 16 ? -15.508 -9.289 5.344 1 94.25 16 GLU B O 1
ATOM 1448 N N . SER B 1 17 ? -16.219 -7.254 6.133 1 95.25 17 SER B N 1
ATOM 1449 C CA . SER B 1 17 ? -15.047 -7.059 6.973 1 95.25 17 SER B CA 1
ATOM 1450 C C . SER B 1 17 ? -14.883 -8.195 7.973 1 95.25 17 SER B C 1
ATOM 1452 O O . SER B 1 17 ? -13.773 -8.492 8.406 1 95.25 17 SER B O 1
ATOM 1454 N N . ALA B 1 18 ? -15.969 -8.875 8.336 1 94.12 18 ALA B N 1
ATOM 1455 C CA . ALA B 1 18 ? -15.93 -10 9.266 1 94.12 18 ALA B CA 1
ATOM 1456 C C . ALA B 1 18 ? -15.133 -11.172 8.68 1 94.12 18 ALA B C 1
ATOM 1458 O O . ALA B 1 18 ? -14.734 -12.078 9.414 1 94.12 18 ALA B O 1
ATOM 1459 N N . GLU B 1 19 ? -14.938 -11.156 7.402 1 95.81 19 GLU B N 1
ATOM 1460 C CA . GLU B 1 19 ? -14.242 -12.25 6.73 1 95.81 19 GLU B CA 1
ATOM 1461 C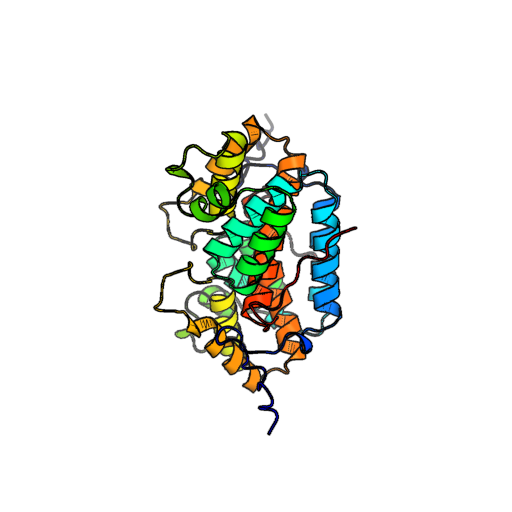 C . GLU B 1 19 ? -12.727 -12.047 6.75 1 95.81 19 GLU B C 1
ATOM 1463 O O . GLU B 1 19 ? -11.969 -12.922 6.34 1 95.81 19 GLU B O 1
ATOM 1468 N N . ILE B 1 20 ? -12.266 -10.922 7.191 1 97.94 20 ILE B N 1
ATOM 1469 C CA . ILE B 1 20 ? -10.836 -10.695 7.336 1 97.94 20 ILE B CA 1
ATOM 1470 C C . ILE B 1 20 ? -10.273 -11.602 8.43 1 97.94 20 ILE B C 1
ATOM 1472 O O . ILE B 1 20 ? -10.797 -11.625 9.555 1 97.94 20 ILE B O 1
ATOM 1476 N N . SER B 1 21 ? -9.258 -12.344 8.102 1 98.12 21 SER B N 1
ATOM 1477 C CA . SER B 1 21 ? -8.672 -13.227 9.102 1 98.12 21 SER B CA 1
ATOM 1478 C C . SER B 1 21 ? -8.047 -12.43 10.242 1 98.12 21 SER B C 1
ATOM 1480 O O . SER B 1 21 ? -7.59 -11.305 10.047 1 98.12 21 SER B O 1
ATOM 1482 N N . SER B 1 22 ? -7.984 -13.055 11.398 1 98.06 22 SER B N 1
ATOM 1483 C CA . SER B 1 22 ? -7.395 -12.398 12.555 1 98.06 22 SER B CA 1
ATOM 1484 C C . SER B 1 22 ? -5.91 -12.117 12.336 1 98.06 22 SER B C 1
ATOM 1486 O O . SER B 1 22 ? -5.391 -11.109 12.812 1 98.06 22 SER B O 1
ATOM 1488 N N . GLY B 1 23 ? -5.262 -12.977 11.625 1 98.44 23 GLY B N 1
ATOM 1489 C CA . GLY B 1 23 ? -3.857 -12.758 11.312 1 98.44 23 GLY B CA 1
ATOM 1490 C C . GLY B 1 23 ? -3.623 -11.508 10.484 1 98.44 23 GLY B C 1
ATOM 1491 O O . GLY B 1 23 ? -2.721 -10.719 10.773 1 98.44 23 GLY B O 1
ATOM 1492 N N . VAL B 1 24 ? -4.438 -11.328 9.484 1 98.69 24 VAL B N 1
ATOM 1493 C CA . VAL B 1 24 ? -4.348 -10.156 8.625 1 98.69 24 VAL B CA 1
ATOM 1494 C C . VAL B 1 24 ? -4.617 -8.891 9.438 1 98.69 24 VAL B C 1
ATOM 1496 O O . VAL B 1 24 ? -3.848 -7.93 9.383 1 98.69 24 VAL B O 1
ATOM 1499 N N . MET B 1 25 ? -5.66 -8.922 10.227 1 98.5 25 MET B N 1
ATOM 1500 C CA . MET B 1 25 ? -6.012 -7.758 11.031 1 98.5 25 MET B CA 1
ATOM 1501 C C . MET B 1 25 ? -4.914 -7.434 12.039 1 98.5 25 MET B C 1
ATOM 1503 O O . MET B 1 25 ? -4.609 -6.266 12.273 1 98.5 25 MET B O 1
ATOM 1507 N N . ASN B 1 26 ? -4.312 -8.438 12.594 1 98.56 26 ASN B N 1
ATOM 1508 C CA . ASN B 1 26 ? -3.23 -8.234 13.547 1 98.56 26 ASN B CA 1
ATOM 1509 C C . ASN B 1 26 ? -2.023 -7.562 12.898 1 98.56 26 ASN B C 1
ATOM 1511 O O . ASN B 1 26 ? -1.407 -6.676 13.492 1 98.56 26 ASN B O 1
ATOM 1515 N N . CYS B 1 27 ? -1.658 -7.992 11.719 1 98.75 27 CYS B N 1
ATOM 1516 C CA . CYS B 1 27 ? -0.564 -7.363 10.992 1 98.75 27 CYS B CA 1
ATOM 1517 C C . CYS B 1 27 ? -0.863 -5.891 10.727 1 98.75 27 CYS B C 1
ATOM 1519 O O . CYS B 1 27 ? -0.01 -5.031 10.945 1 98.75 27 CYS B O 1
ATOM 1521 N N . MET B 1 28 ? -2.084 -5.582 10.305 1 98.81 28 MET B N 1
ATOM 1522 C CA . MET B 1 28 ? -2.492 -4.211 10.008 1 98.81 28 MET B CA 1
ATOM 1523 C C . MET B 1 28 ? -2.459 -3.344 11.258 1 98.81 28 MET B C 1
ATOM 1525 O O . MET B 1 28 ? -1.931 -2.232 11.234 1 98.81 28 MET B O 1
ATOM 1529 N N . LEU B 1 29 ? -2.967 -3.867 12.336 1 98.62 29 LEU B N 1
ATOM 1530 C CA . LEU B 1 29 ? -3.104 -3.09 13.562 1 98.62 29 LEU B CA 1
ATOM 1531 C C . LEU B 1 29 ? -1.746 -2.873 14.219 1 98.62 29 LEU B C 1
ATOM 1533 O O . LEU B 1 29 ? -1.51 -1.829 14.836 1 98.62 29 LEU B O 1
ATOM 1537 N N . LYS B 1 30 ? -0.883 -3.836 14.094 1 98.44 30 LYS B N 1
ATOM 1538 C CA . LYS B 1 30 ? 0.455 -3.668 14.656 1 98.44 30 LYS B CA 1
ATOM 1539 C C . LYS B 1 30 ? 1.182 -2.496 14 1 98.44 30 LYS B C 1
ATOM 1541 O O . LYS B 1 30 ? 1.737 -1.64 14.688 1 98.44 30 LYS B O 1
ATOM 1546 N N . THR B 1 31 ? 1.212 -2.461 12.719 1 98.81 31 THR B N 1
ATOM 1547 C CA . THR B 1 31 ? 1.836 -1.349 12.008 1 98.81 31 THR B CA 1
ATOM 1548 C C . THR B 1 31 ? 1.122 -0.037 12.328 1 98.81 31 THR B C 1
ATOM 1550 O O . THR B 1 31 ? 1.768 0.996 12.516 1 98.81 31 THR B O 1
ATOM 1553 N N . GLU B 1 32 ? -0.217 -0.084 12.43 1 98.69 32 GLU B N 1
ATOM 1554 C CA . GLU B 1 32 ? -0.98 1.117 12.75 1 98.69 32 GLU B CA 1
ATOM 1555 C C . GLU B 1 32 ? -0.583 1.675 14.117 1 98.69 32 GLU B C 1
ATOM 1557 O O . GLU B 1 32 ? -0.435 2.887 14.281 1 98.69 32 GLU B O 1
ATOM 1562 N N . HIS B 1 33 ? -0.427 0.815 15.055 1 98.62 33 HIS B N 1
ATOM 1563 C CA . HIS B 1 33 ? -0.007 1.229 16.391 1 98.62 33 HIS B CA 1
ATOM 1564 C C . HIS B 1 33 ? 1.353 1.918 16.344 1 98.62 33 HIS B C 1
ATOM 1566 O O . HIS B 1 33 ? 1.548 2.951 17 1 98.62 33 HIS B O 1
ATOM 1572 N N . TYR B 1 34 ? 2.287 1.398 15.633 1 98.81 34 TYR B N 1
ATOM 1573 C CA . TYR B 1 34 ? 3.602 2.018 15.5 1 98.81 34 TYR B CA 1
ATOM 1574 C C . TYR B 1 34 ? 3.492 3.402 14.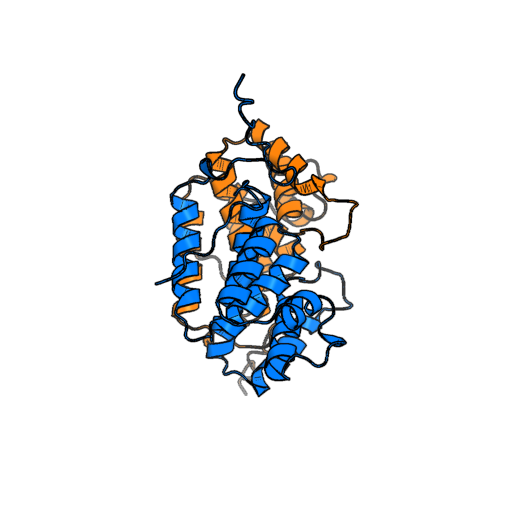875 1 98.81 34 TYR B C 1
ATOM 1576 O O . TYR B 1 34 ? 4.066 4.367 15.383 1 98.81 34 TYR B O 1
ATOM 1584 N N . VAL B 1 35 ? 2.736 3.529 13.781 1 98.69 35 VAL B N 1
ATOM 1585 C CA . VAL B 1 35 ? 2.57 4.777 13.047 1 98.69 35 VAL B CA 1
ATOM 1586 C C . VAL B 1 35 ? 1.993 5.848 13.977 1 98.69 35 VAL B C 1
ATOM 1588 O O . VAL B 1 35 ? 2.443 6.996 13.961 1 98.69 35 VAL B O 1
ATOM 1591 N N . ASN B 1 36 ? 1.062 5.449 14.797 1 98.31 36 ASN B N 1
ATOM 1592 C CA . ASN B 1 36 ? 0.404 6.391 15.695 1 98.31 36 ASN B CA 1
ATOM 1593 C C . ASN B 1 36 ? 1.352 6.879 16.781 1 98.31 36 ASN B C 1
ATOM 1595 O O . ASN B 1 36 ? 1.065 7.863 17.469 1 98.31 36 ASN B O 1
ATOM 1599 N N . ASN B 1 37 ? 2.506 6.234 16.953 1 98.19 37 ASN B N 1
ATOM 1600 C CA . ASN B 1 37 ? 3.406 6.551 18.062 1 98.19 37 ASN B CA 1
ATOM 1601 C C . ASN B 1 37 ? 4.832 6.793 17.578 1 98.19 37 ASN B C 1
ATOM 1603 O O . ASN B 1 37 ? 5.785 6.68 18.344 1 98.19 37 ASN B O 1
ATOM 1607 N N . CYS B 1 38 ? 5.008 7.148 16.344 1 97.25 38 CYS B N 1
ATOM 1608 C CA . CYS B 1 38 ? 6.352 7.199 15.773 1 97.25 38 CYS B CA 1
ATOM 1609 C C . CYS B 1 38 ? 6.93 8.609 15.859 1 97.25 38 CYS B C 1
ATOM 1611 O O . CYS B 1 38 ? 7.996 8.883 15.312 1 97.25 38 CYS B O 1
ATOM 1613 N N . GLY B 1 39 ? 6.246 9.547 16.422 1 96.94 39 GLY B N 1
ATOM 1614 C CA . GLY B 1 39 ? 6.781 10.875 16.672 1 96.94 39 GLY B CA 1
ATOM 1615 C C . GLY B 1 39 ? 6.289 11.922 15.688 1 96.94 39 GLY B C 1
ATOM 1616 O O . GLY B 1 39 ? 6.52 13.117 15.875 1 96.94 39 GLY B O 1
ATOM 1617 N N . ILE B 1 40 ? 5.578 11.484 14.609 1 97.81 40 ILE B N 1
ATOM 1618 C CA . ILE B 1 40 ? 4.973 12.43 13.672 1 97.81 40 ILE B CA 1
ATOM 1619 C C . ILE B 1 40 ? 3.699 13.016 14.273 1 97.81 40 ILE B C 1
ATOM 1621 O O . ILE B 1 40 ? 2.895 12.289 14.867 1 97.81 40 ILE B O 1
ATOM 1625 N N . GLU B 1 41 ? 3.562 14.336 14.172 1 96.81 41 GLU B N 1
ATOM 1626 C CA . GLU B 1 41 ? 2.406 15.023 14.734 1 96.81 41 GLU B CA 1
ATOM 1627 C C . GLU B 1 41 ? 1.102 14.453 14.195 1 96.81 41 GLU B C 1
ATOM 1629 O O . GLU B 1 41 ? 0.991 14.172 12.992 1 96.81 41 GLU B O 1
ATOM 1634 N N . HIS B 1 42 ? 0.151 14.344 15.047 1 96.75 42 HIS B N 1
ATOM 1635 C CA . HIS B 1 42 ? -1.135 13.742 14.703 1 96.75 42 HIS B CA 1
ATOM 1636 C C . HIS B 1 42 ? -1.819 14.508 13.578 1 96.75 42 HIS B C 1
ATOM 1638 O O . HIS B 1 42 ? -2.443 13.906 12.703 1 96.75 42 HIS B O 1
ATOM 1644 N N . THR B 1 43 ? -1.721 15.805 13.594 1 96 43 THR B N 1
ATOM 1645 C CA . THR B 1 43 ? -2.375 16.625 12.578 1 96 43 THR B CA 1
ATOM 1646 C C . THR B 1 43 ? -1.802 16.328 11.195 1 96 43 THR B C 1
ATOM 1648 O O . THR B 1 43 ? -2.543 16.25 10.211 1 96 43 THR B O 1
ATOM 1651 N N . LEU B 1 44 ? -0.487 16.125 11.117 1 97.75 44 LEU B N 1
ATOM 1652 C CA . LEU B 1 44 ? 0.153 15.789 9.852 1 97.75 44 LEU B CA 1
ATOM 1653 C C . LEU B 1 44 ? -0.222 14.383 9.398 1 97.75 44 LEU B C 1
ATOM 1655 O O . LEU B 1 44 ? -0.479 14.148 8.219 1 97.75 44 LEU B O 1
ATOM 1659 N N . LEU B 1 45 ? -0.316 13.445 10.344 1 98.38 45 LEU B N 1
ATOM 1660 C CA . LEU B 1 45 ? -0.759 12.094 10.031 1 98.38 45 LEU B CA 1
ATOM 1661 C C . LEU B 1 45 ? -2.137 12.102 9.383 1 98.38 45 LEU B C 1
ATOM 1663 O O . LEU B 1 45 ? -2.342 11.477 8.336 1 98.38 45 LEU B O 1
ATOM 1667 N N . GLU B 1 46 ? -3.035 12.836 9.977 1 97.88 46 GLU B N 1
ATOM 1668 C CA . GLU B 1 46 ? -4.41 12.844 9.484 1 97.88 46 GLU B CA 1
ATOM 1669 C C . GLU B 1 46 ? -4.508 13.539 8.125 1 97.88 46 GLU B C 1
ATOM 1671 O O . GLU B 1 46 ? -5.32 13.156 7.285 1 97.88 46 GLU B O 1
ATOM 1676 N N . LEU B 1 47 ? -3.691 14.555 7.941 1 97.81 47 LEU B N 1
ATOM 1677 C CA . LEU B 1 47 ? -3.654 15.211 6.641 1 97.81 47 LEU B CA 1
ATOM 1678 C C . LEU B 1 47 ? -3.234 14.227 5.547 1 97.81 47 LEU B C 1
ATOM 1680 O O . LEU B 1 47 ? -3.855 14.172 4.484 1 97.81 47 LEU B O 1
ATOM 1684 N N . ILE B 1 48 ? -2.199 13.445 5.809 1 98.62 48 ILE B N 1
ATOM 1685 C CA . ILE B 1 48 ? -1.709 12.438 4.871 1 98.62 48 ILE B CA 1
ATOM 1686 C C . ILE B 1 48 ? -2.789 11.383 4.633 1 98.62 48 ILE B C 1
ATOM 1688 O O . ILE B 1 48 ? -3.117 11.07 3.486 1 98.62 48 ILE B O 1
ATOM 1692 N N . ARG B 1 49 ? -3.336 10.867 5.723 1 98.69 49 ARG B N 1
ATOM 1693 C CA . ARG B 1 49 ? -4.332 9.805 5.633 1 98.69 49 ARG B CA 1
ATOM 1694 C C . ARG B 1 49 ? -5.535 10.25 4.809 1 98.69 49 ARG B C 1
ATOM 1696 O O . ARG B 1 49 ? -6.004 9.516 3.939 1 98.69 49 ARG B O 1
ATOM 1703 N N . TYR B 1 50 ? -5.992 11.438 5.051 1 98.25 50 TYR B N 1
ATOM 1704 C CA . TYR B 1 50 ? -7.156 11.953 4.336 1 98.25 50 TYR B CA 1
ATOM 1705 C C . TYR B 1 50 ? -6.848 12.141 2.857 1 98.25 50 TYR B C 1
ATOM 1707 O O . TYR B 1 50 ? -7.582 11.656 1.994 1 98.25 50 TYR B O 1
ATOM 1715 N N . ARG B 1 51 ? -5.73 12.789 2.475 1 97.94 51 ARG B N 1
ATOM 1716 C CA . ARG B 1 51 ? -5.395 13.07 1.082 1 97.94 51 ARG B CA 1
ATOM 1717 C C . ARG B 1 51 ? -5.176 11.773 0.305 1 97.94 51 ARG B C 1
ATOM 1719 O O . ARG B 1 51 ? -5.68 11.617 -0.809 1 97.94 51 ARG B O 1
ATOM 1726 N N . VAL B 1 52 ? -4.445 10.891 0.91 1 98.12 52 VAL B N 1
ATOM 1727 C CA . VAL B 1 52 ? -4.152 9.625 0.246 1 98.12 52 VAL B CA 1
ATOM 1728 C C . VAL B 1 52 ? -5.445 8.836 0.042 1 98.12 52 VAL B C 1
ATOM 1730 O O . VAL B 1 52 ? -5.645 8.219 -1.008 1 98.12 52 VAL B O 1
ATOM 1733 N N . SER B 1 53 ? -6.328 8.867 1.025 1 97.19 53 SER B N 1
ATOM 1734 C CA . SER B 1 53 ? -7.617 8.188 0.89 1 97.19 53 SER B CA 1
ATOM 1735 C C . SER B 1 53 ? -8.461 8.82 -0.211 1 97.19 53 SER B C 1
ATOM 1737 O O . SER B 1 53 ? -9.195 8.133 -0.915 1 97.19 53 SER B O 1
ATOM 1739 N N . LEU B 1 54 ? -8.375 10.156 -0.372 1 96.31 54 LEU B N 1
ATOM 1740 C CA . LEU B 1 54 ? -9.047 10.828 -1.475 1 96.31 54 LEU B CA 1
ATOM 1741 C C . LEU B 1 54 ? -8.523 10.336 -2.818 1 96.31 54 LEU B C 1
ATOM 1743 O O . LEU B 1 54 ? -9.305 10.055 -3.73 1 96.31 54 LEU B O 1
ATOM 1747 N N . ILE B 1 55 ? -7.254 10.156 -2.908 1 95.56 55 ILE B N 1
ATOM 1748 C CA . ILE B 1 55 ? -6.625 9.703 -4.145 1 95.56 55 ILE B CA 1
ATOM 1749 C C . ILE B 1 55 ? -7.109 8.297 -4.484 1 95.56 55 ILE B C 1
ATOM 1751 O O . ILE B 1 55 ? -7.48 8.016 -5.625 1 95.56 55 ILE B O 1
ATOM 1755 N N . ASN B 1 56 ? -7.156 7.449 -3.465 1 94.75 56 ASN B N 1
ATOM 1756 C CA . ASN B 1 56 ? -7.469 6.039 -3.68 1 94.75 56 ASN B CA 1
ATOM 1757 C C . ASN B 1 56 ? -8.977 5.797 -3.736 1 94.75 56 ASN B C 1
ATOM 1759 O O . ASN B 1 56 ? -9.422 4.688 -4.039 1 94.75 56 ASN B O 1
ATOM 1763 N N . GLY B 1 57 ? -9.758 6.812 -3.389 1 93.12 57 GLY B N 1
ATOM 1764 C CA . GLY B 1 57 ? -11.203 6.711 -3.459 1 93.12 57 GLY B CA 1
ATOM 1765 C C . GLY B 1 57 ? -11.781 5.742 -2.447 1 93.12 57 GLY B C 1
ATOM 1766 O O . GLY B 1 57 ? -12.688 4.965 -2.77 1 93.12 57 GLY B O 1
ATOM 1767 N N . CYS B 1 58 ? -11.281 5.734 -1.295 1 94.31 58 CYS B N 1
ATOM 1768 C CA . CYS B 1 58 ? -11.797 4.883 -0.233 1 94.31 58 CYS B CA 1
ATOM 1769 C C . CYS B 1 58 ? -12.82 5.633 0.62 1 94.31 58 CYS B C 1
ATOM 1771 O O . CYS B 1 58 ? -12.445 6.355 1.545 1 94.31 58 CYS B O 1
ATOM 1773 N N . ALA B 1 59 ? -14.055 5.414 0.365 1 92.62 59 ALA B N 1
ATOM 1774 C CA . ALA B 1 59 ? -15.133 6.18 0.985 1 92.62 59 ALA B CA 1
ATOM 1775 C C . ALA B 1 59 ? -15.117 6.02 2.502 1 92.62 59 ALA B C 1
ATOM 1777 O O . ALA B 1 59 ? -15.32 6.988 3.238 1 92.62 59 ALA B O 1
ATOM 1778 N N . TYR B 1 60 ? -14.891 4.867 2.963 1 94.38 60 TYR B N 1
ATOM 1779 C CA . TYR B 1 60 ? -14.844 4.633 4.402 1 94.38 60 TYR B CA 1
ATOM 1780 C C . TYR B 1 60 ? -13.719 5.43 5.051 1 94.38 60 TYR B C 1
ATOM 1782 O O . TYR B 1 60 ? -13.93 6.129 6.043 1 94.38 60 TYR B O 1
ATOM 1790 N N . CYS B 1 61 ? -12.523 5.316 4.527 1 96.88 61 CYS B N 1
ATOM 1791 C CA . CYS B 1 61 ? -11.352 5.996 5.074 1 96.88 61 CYS B CA 1
ATOM 1792 C C . CYS B 1 61 ? -11.516 7.508 4.992 1 96.88 61 CYS B C 1
ATOM 1794 O O . CYS B 1 61 ? -11.125 8.227 5.918 1 96.88 61 CYS B O 1
ATOM 1796 N N . ILE B 1 62 ? -12.086 7.93 3.834 1 95.69 62 ILE B N 1
ATOM 1797 C CA . ILE B 1 62 ? -12.336 9.359 3.676 1 95.69 62 ILE B CA 1
ATOM 1798 C C . ILE B 1 62 ? -13.266 9.844 4.785 1 95.69 62 ILE B C 1
ATOM 1800 O O . ILE B 1 62 ? -12.984 10.844 5.449 1 95.69 62 ILE B O 1
ATOM 1804 N N . ASP B 1 63 ? -14.336 9.156 5.02 1 94.94 63 ASP B N 1
ATOM 1805 C CA . ASP B 1 63 ? -15.289 9.508 6.066 1 94.94 63 ASP B CA 1
ATOM 1806 C C . ASP B 1 63 ? -14.625 9.5 7.441 1 94.94 63 ASP B C 1
ATOM 1808 O O . ASP B 1 63 ? -14.742 10.461 8.195 1 94.94 63 ASP B O 1
ATOM 1812 N N . MET B 1 64 ? -13.93 8.492 7.719 1 95.94 64 MET B N 1
ATOM 1813 C CA . MET B 1 64 ? -13.305 8.297 9.023 1 95.94 64 MET B CA 1
ATOM 1814 C C . MET B 1 64 ? -12.25 9.367 9.281 1 95.94 64 MET B C 1
ATOM 1816 O O . MET B 1 64 ? -12.266 10.031 10.328 1 95.94 64 MET B O 1
ATOM 1820 N N . HIS B 1 65 ? -11.367 9.586 8.344 1 97.44 65 HIS B N 1
ATOM 1821 C CA . HIS B 1 65 ? -10.258 10.508 8.586 1 97.44 65 HIS B CA 1
ATOM 1822 C C . HIS B 1 65 ? -10.734 11.961 8.531 1 97.44 65 HIS B C 1
ATOM 1824 O O . HIS B 1 65 ? -10.148 12.836 9.172 1 97.44 65 HIS B O 1
ATOM 1830 N N . PHE B 1 66 ? -11.797 12.234 7.781 1 96.44 66 PHE B N 1
ATOM 1831 C CA . PHE B 1 66 ? -12.43 13.547 7.836 1 96.44 66 PHE B CA 1
ATOM 1832 C C . PHE B 1 66 ? -12.914 13.852 9.25 1 96.44 66 PHE B C 1
ATOM 1834 O O . PHE B 1 66 ? -12.555 14.875 9.828 1 96.44 66 PHE B O 1
ATOM 1841 N N . LYS B 1 67 ? -13.688 12.945 9.805 1 95.75 67 LYS B N 1
ATOM 1842 C CA . LYS B 1 67 ? -14.266 13.117 11.133 1 95.75 67 LYS B CA 1
ATOM 1843 C C . LYS B 1 67 ? -13.18 13.18 12.203 1 95.75 67 LYS B C 1
ATOM 1845 O O . LYS B 1 67 ? -13.227 14.016 13.102 1 95.75 67 LYS B O 1
ATOM 1850 N N . GLU B 1 68 ? -12.18 12.297 12.07 1 95.81 68 GLU B N 1
ATOM 1851 C CA . GLU B 1 68 ? -11.078 12.281 13.031 1 95.81 68 GLU B CA 1
ATOM 1852 C C . GLU B 1 68 ? -10.297 13.594 12.984 1 95.81 68 GLU B C 1
ATOM 1854 O O . GLU B 1 68 ? -9.898 14.117 14.031 1 95.81 68 GLU B O 1
ATOM 1859 N N . SER B 1 69 ? -10.086 14.117 11.82 1 96.81 69 SER B N 1
ATOM 1860 C CA . SER B 1 69 ? -9.344 15.367 11.656 1 96.81 69 SER B CA 1
ATOM 1861 C C . SER B 1 69 ? -10.109 16.531 12.281 1 96.81 69 SER B C 1
ATOM 1863 O O . SER B 1 69 ? -9.516 17.359 12.984 1 96.81 69 SER B O 1
ATOM 1865 N N . LEU B 1 70 ? -11.375 16.625 12.031 1 96 70 LEU B N 1
ATOM 1866 C CA . LEU B 1 70 ? -12.195 17.688 12.617 1 96 70 LEU B CA 1
ATOM 1867 C C . LEU B 1 70 ? -12.172 17.594 14.141 1 96 70 LEU B C 1
ATOM 1869 O O . LEU B 1 70 ? -12 18.609 14.82 1 96 70 LEU B O 1
ATOM 1873 N N . ALA B 1 71 ? -12.305 16.391 14.633 1 94.5 71 ALA B N 1
ATOM 1874 C CA . ALA B 1 71 ? -12.297 16.188 16.078 1 94.5 71 ALA B CA 1
ATOM 1875 C C . ALA B 1 71 ? -10.961 16.594 16.688 1 94.5 71 ALA B C 1
ATOM 1877 O O . ALA B 1 71 ? -10.914 17.031 17.844 1 94.5 71 ALA B O 1
ATOM 1878 N N . ALA B 1 72 ? -9.945 16.562 15.883 1 93.88 72 ALA B N 1
ATOM 1879 C CA . ALA B 1 72 ? -8.602 16.891 16.359 1 93.88 72 ALA B CA 1
ATOM 1880 C C . ALA B 1 72 ? -8.305 18.375 16.172 1 93.88 72 ALA B C 1
ATOM 1882 O O . ALA B 1 72 ? -7.191 18.828 16.469 1 93.88 72 ALA B O 1
ATOM 1883 N N . GLY B 1 73 ? -9.203 19.125 15.594 1 95 73 GLY B N 1
ATOM 1884 C CA . GLY B 1 73 ? -9.062 20.578 15.547 1 95 73 GLY B CA 1
ATOM 1885 C C . GLY B 1 73 ? -8.781 21.109 14.148 1 95 73 GLY B C 1
ATOM 1886 O O . GLY B 1 73 ? -8.617 22.312 13.953 1 95 73 GLY B O 1
ATOM 1887 N N . GLU B 1 74 ? -8.68 20.219 13.188 1 96.56 74 GLU B N 1
ATOM 1888 C CA . GLU B 1 74 ? -8.57 20.672 11.805 1 96.56 74 GLU B CA 1
ATOM 1889 C C . GLU B 1 74 ? -9.836 21.391 11.352 1 96.56 74 GLU B C 1
ATOM 1891 O O . GLU B 1 74 ? -10.914 21.172 11.914 1 96.56 74 GLU B O 1
ATOM 1896 N N . THR B 1 75 ? -9.68 22.234 10.344 1 96.69 75 THR B N 1
ATOM 1897 C CA . THR B 1 75 ? -10.8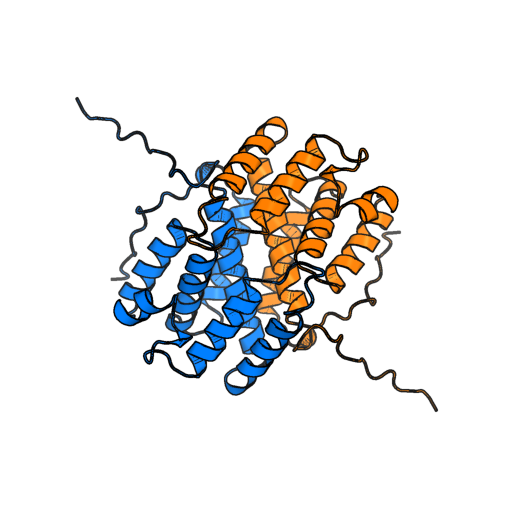44 22.969 9.867 1 96.69 75 THR B CA 1
ATOM 1898 C C . THR B 1 75 ? -11.422 22.297 8.617 1 96.69 75 THR B C 1
ATOM 1900 O O . THR B 1 75 ? -10.688 21.719 7.82 1 96.69 75 THR B O 1
ATOM 1903 N N . ALA B 1 76 ? -12.734 22.469 8.461 1 96 76 ALA B N 1
ATOM 1904 C CA . ALA B 1 76 ? -13.398 21.953 7.266 1 96 76 ALA B CA 1
ATOM 1905 C C . ALA B 1 76 ? -12.836 22.609 6.008 1 96 76 ALA B C 1
ATOM 1907 O O . ALA B 1 76 ? -12.758 21.969 4.957 1 96 76 ALA B O 1
ATOM 1908 N N . GLN B 1 77 ? -12.469 23.859 6.098 1 96.31 77 GLN B N 1
ATOM 1909 C CA . GLN B 1 77 ? -11.914 24.578 4.961 1 96.31 77 GLN B CA 1
ATOM 1910 C C . GLN B 1 77 ? -10.633 23.938 4.461 1 96.31 77 GLN B C 1
ATOM 1912 O O . GLN B 1 77 ? -10.477 23.688 3.262 1 96.31 77 GLN B O 1
ATOM 1917 N N . ARG B 1 78 ? -9.734 23.656 5.379 1 97.19 78 ARG B N 1
ATOM 1918 C CA . ARG B 1 78 ? -8.477 23.016 5 1 97.19 78 ARG B CA 1
ATOM 1919 C C . ARG B 1 78 ? -8.711 21.625 4.438 1 97.19 78 ARG B C 1
ATOM 1921 O O . ARG B 1 78 ? -8.102 21.234 3.438 1 97.19 78 ARG B O 1
ATOM 1928 N N . LEU B 1 79 ? -9.656 20.859 5.023 1 97.25 79 LEU B N 1
ATOM 1929 C CA . LEU B 1 79 ? -9.906 19.469 4.621 1 97.25 79 LEU B CA 1
ATOM 1930 C C . LEU B 1 79 ? -10.586 19.422 3.258 1 97.25 79 LEU B C 1
ATOM 1932 O O . LEU B 1 79 ? -10.203 18.641 2.393 1 97.25 79 LEU B O 1
ATOM 1936 N N . THR B 1 80 ? -11.562 20.266 2.975 1 95.38 80 THR B N 1
ATOM 1937 C CA . THR B 1 80 ? -12.328 20.234 1.732 1 95.38 80 THR B CA 1
ATOM 1938 C C . THR B 1 80 ? -11.484 20.734 0.566 1 95.38 80 THR B C 1
ATOM 1940 O O . THR B 1 80 ? -11.797 20.469 -0.596 1 95.38 80 THR B O 1
ATOM 1943 N N . SER B 1 81 ? -10.375 21.406 0.872 1 96.69 81 SER B N 1
ATOM 1944 C CA . SER B 1 81 ? -9.531 21.984 -0.169 1 96.69 81 SER B CA 1
ATOM 1945 C C . SER B 1 81 ? -8.336 21.094 -0.471 1 96.69 81 SER B C 1
ATOM 1947 O O . SER B 1 81 ? -7.516 21.422 -1.332 1 96.69 81 SER B O 1
ATOM 1949 N N . LEU B 1 82 ? -8.242 20 0.167 1 96.56 82 LEU B N 1
ATOM 1950 C CA . LEU B 1 82 ? -7.031 19.203 0.093 1 96.56 82 LEU B CA 1
ATOM 1951 C C . LEU B 1 82 ? -6.828 18.641 -1.315 1 96.56 82 LEU B C 1
ATOM 1953 O O . LEU B 1 82 ? -5.691 18.438 -1.75 1 96.56 82 LEU B O 1
ATOM 1957 N N . SER B 1 83 ? -7.895 18.438 -2.057 1 94.75 83 SER B N 1
ATOM 1958 C CA . SER B 1 83 ? -7.762 17.922 -3.412 1 94.75 83 SER B CA 1
ATOM 1959 C C . SER B 1 83 ? -7.168 18.953 -4.352 1 94.75 83 SER B C 1
ATOM 1961 O O . SER B 1 83 ? -6.68 18.625 -5.434 1 94.75 83 SER B O 1
ATOM 1963 N N . ILE B 1 84 ? -7.172 20.219 -3.99 1 96.38 84 ILE B N 1
ATOM 1964 C CA . ILE B 1 84 ? -6.609 21.297 -4.797 1 96.38 84 ILE B CA 1
ATOM 1965 C C . ILE B 1 84 ? -5.605 22.094 -3.965 1 96.38 84 ILE B C 1
ATOM 1967 O O . ILE B 1 84 ? -5.543 23.328 -4.062 1 96.38 84 ILE B O 1
ATOM 1971 N N . TRP B 1 85 ? -4.938 21.422 -3.08 1 97.38 85 TRP B N 1
ATOM 1972 C CA . TRP B 1 85 ? -4.066 22.078 -2.117 1 97.38 85 TRP B CA 1
ATOM 1973 C C . TRP B 1 85 ? -3.041 22.969 -2.824 1 97.38 85 TRP B C 1
ATOM 1975 O O . TRP B 1 85 ? -2.578 23.953 -2.268 1 97.38 85 TRP B O 1
ATOM 1985 N N . ARG B 1 86 ? -2.654 22.688 -4.012 1 97.19 86 ARG B N 1
ATOM 1986 C CA . ARG B 1 86 ? -1.657 23.453 -4.754 1 97.19 86 ARG B CA 1
ATOM 1987 C C . ARG B 1 86 ? -2.152 24.875 -5.035 1 97.19 86 ARG B C 1
ATOM 1989 O O . ARG B 1 86 ? -1.353 25.797 -5.172 1 97.19 86 ARG B O 1
ATOM 1996 N N . GLU B 1 87 ? -3.441 25 -5.043 1 96.75 87 GLU B N 1
ATOM 1997 C CA . GLU B 1 87 ? -4.043 26.281 -5.359 1 96.75 87 GLU B CA 1
ATOM 1998 C C . GLU B 1 87 ? -4.555 26.984 -4.102 1 96.75 87 GLU B C 1
ATOM 2000 O O . GLU B 1 87 ? -5 28.125 -4.16 1 96.75 87 GLU B O 1
ATOM 2005 N N . ALA B 1 88 ? -4.488 26.312 -2.982 1 96.5 88 ALA B N 1
ATOM 2006 C CA . ALA B 1 88 ? -5.031 26.828 -1.729 1 96.5 88 ALA B CA 1
ATOM 2007 C C . ALA B 1 88 ? -3.932 27.422 -0.857 1 96.5 88 ALA B C 1
ATOM 2009 O O . ALA B 1 88 ? -2.863 26.828 -0.703 1 96.5 88 ALA B O 1
ATOM 2010 N N . PRO B 1 89 ? -4.168 28.547 -0.212 1 95.88 89 PRO B N 1
ATOM 2011 C CA . PRO B 1 89 ? -3.137 29.203 0.595 1 95.88 89 PRO B CA 1
ATOM 2012 C C . PRO B 1 89 ? -3.133 28.719 2.045 1 95.88 89 PRO B C 1
ATOM 2014 O O . PRO B 1 89 ? -2.475 29.328 2.896 1 95.88 89 PRO B O 1
ATOM 2017 N N . TYR B 1 90 ? -3.799 27.625 2.391 1 96.38 90 TYR B N 1
ATOM 2018 C CA . TYR B 1 90 ? -4.098 27.266 3.771 1 96.38 90 TYR B CA 1
ATOM 2019 C C . TYR B 1 90 ? -3.02 26.359 4.34 1 96.38 90 TYR B C 1
ATOM 2021 O O . TYR B 1 90 ? -3.025 26.047 5.535 1 96.38 90 TYR B O 1
ATOM 2029 N N . TYR B 1 91 ? -2.131 25.922 3.553 1 98.12 91 TYR B N 1
ATOM 2030 C CA . TYR B 1 91 ? -1.163 24.922 3.979 1 98.12 91 TYR B CA 1
ATOM 2031 C C . TYR B 1 91 ? 0.238 25.516 4.066 1 98.12 91 TYR B C 1
ATOM 2033 O O . TYR B 1 91 ? 0.622 26.328 3.234 1 98.12 91 TYR B O 1
ATOM 2041 N N . THR B 1 92 ? 0.948 25.094 5.066 1 98.06 92 THR B N 1
ATOM 2042 C CA . THR B 1 92 ? 2.326 25.547 5.234 1 98.06 92 THR B CA 1
ATOM 2043 C C . THR B 1 92 ? 3.23 24.922 4.18 1 98.06 92 THR B C 1
ATOM 2045 O O . THR B 1 92 ? 2.855 23.938 3.533 1 98.06 92 THR B O 1
ATOM 2048 N N . ASP B 1 93 ? 4.465 25.438 3.986 1 98.38 93 ASP B N 1
ATOM 2049 C CA . ASP B 1 93 ? 5.438 24.875 3.049 1 98.38 93 ASP B CA 1
ATOM 2050 C C . ASP B 1 93 ? 5.789 23.438 3.418 1 98.38 93 ASP B C 1
ATOM 2052 O O . ASP B 1 93 ? 5.957 22.594 2.537 1 98.38 93 ASP B O 1
ATOM 2056 N N . ARG B 1 94 ? 5.922 23.188 4.695 1 98.56 94 ARG B N 1
ATOM 2057 C CA . ARG B 1 94 ? 6.203 21.844 5.191 1 98.56 94 ARG B CA 1
ATOM 2058 C C . ARG B 1 94 ? 5.082 20.891 4.824 1 98.56 94 ARG B C 1
ATOM 2060 O O . ARG B 1 94 ? 5.34 19.781 4.328 1 98.56 94 ARG B O 1
ATOM 2067 N N . GLU B 1 95 ? 3.838 21.281 5.012 1 98.56 95 GLU B N 1
ATOM 2068 C CA . GLU B 1 95 ? 2.686 20.469 4.652 1 98.56 95 GLU B CA 1
ATOM 2069 C C . GLU B 1 95 ? 2.621 20.234 3.146 1 98.56 95 GLU B C 1
ATOM 2071 O O . GLU B 1 95 ? 2.344 19.125 2.695 1 98.56 95 GLU B O 1
ATOM 2076 N N . ARG B 1 96 ? 2.848 21.297 2.381 1 98.62 96 ARG B N 1
ATOM 2077 C CA . ARG B 1 96 ? 2.816 21.188 0.925 1 98.62 96 ARG B CA 1
ATOM 2078 C C . ARG B 1 96 ? 3.867 20.203 0.421 1 98.62 96 ARG B C 1
ATOM 2080 O O . ARG B 1 96 ? 3.607 19.422 -0.5 1 98.62 96 ARG B O 1
ATOM 2087 N N . ALA B 1 97 ? 5.047 20.266 1.025 1 98.75 97 ALA B N 1
ATOM 2088 C CA . ALA B 1 97 ? 6.098 19.312 0.667 1 98.75 97 ALA B CA 1
ATOM 2089 C C . ALA B 1 97 ? 5.656 17.875 0.932 1 98.75 97 ALA B C 1
ATOM 2091 O O . ALA B 1 97 ? 5.859 17 0.096 1 98.75 97 ALA B O 1
ATOM 2092 N N . VAL B 1 98 ? 5.027 17.656 2.059 1 98.88 98 VAL B N 1
ATOM 2093 C CA . VAL B 1 98 ? 4.582 16.328 2.445 1 98.88 98 VAL B CA 1
ATOM 2094 C C . VAL B 1 98 ? 3.455 15.867 1.519 1 98.88 98 VAL B C 1
ATOM 2096 O O . VAL B 1 98 ? 3.438 14.719 1.072 1 98.88 98 VAL B O 1
ATOM 2099 N N . LEU B 1 99 ? 2.529 16.734 1.236 1 98.62 99 LEU B N 1
ATOM 2100 C CA . LEU B 1 99 ? 1.412 16.391 0.361 1 98.62 99 LEU B CA 1
ATOM 2101 C C . LEU B 1 99 ? 1.907 16.047 -1.037 1 98.62 99 LEU B C 1
ATOM 2103 O O . LEU B 1 99 ? 1.477 15.039 -1.617 1 98.62 99 LEU B O 1
ATOM 2107 N N . ASN B 1 100 ? 2.812 16.844 -1.572 1 98.31 100 ASN B N 1
ATOM 2108 C CA . ASN B 1 100 ? 3.414 16.562 -2.871 1 98.31 100 ASN B CA 1
ATOM 2109 C C . ASN B 1 100 ? 4.098 15.195 -2.891 1 98.31 100 ASN B C 1
ATOM 2111 O O . ASN B 1 100 ? 3.9 14.414 -3.822 1 98.31 100 ASN B O 1
ATOM 2115 N N . TRP B 1 101 ? 4.801 14.953 -1.902 1 98.38 101 TRP B N 1
ATOM 2116 C CA . TRP B 1 101 ? 5.551 13.703 -1.779 1 98.38 101 TRP B CA 1
ATOM 2117 C C . TRP B 1 101 ? 4.605 12.523 -1.583 1 98.38 101 TRP B C 1
ATOM 2119 O O . TRP B 1 101 ? 4.773 11.477 -2.213 1 98.38 101 TRP B O 1
ATOM 2129 N N . ALA B 1 102 ? 3.627 12.633 -0.695 1 98.56 102 ALA B N 1
ATOM 2130 C CA . ALA B 1 102 ? 2.664 11.562 -0.443 1 98.56 102 ALA B CA 1
ATOM 2131 C C . ALA B 1 102 ? 1.915 11.188 -1.719 1 98.56 102 ALA B C 1
ATOM 2133 O O . ALA B 1 102 ? 1.648 10.008 -1.965 1 98.56 102 ALA B O 1
ATOM 2134 N N . GLU B 1 103 ? 1.579 12.148 -2.559 1 97.19 103 GLU B N 1
ATOM 2135 C CA . GLU B 1 103 ? 0.933 11.875 -3.84 1 97.19 103 GLU B CA 1
ATOM 2136 C C . GLU B 1 103 ? 1.849 11.086 -4.766 1 97.19 103 GLU B C 1
ATOM 2138 O O . GLU B 1 103 ? 1.412 10.125 -5.406 1 97.19 103 GLU B O 1
ATOM 2143 N N . ALA B 1 104 ? 3.09 11.5 -4.801 1 96.25 104 ALA B N 1
ATOM 2144 C CA . ALA B 1 104 ? 4.059 10.812 -5.652 1 96.25 104 ALA B CA 1
ATOM 2145 C C . ALA B 1 104 ? 4.266 9.375 -5.203 1 96.25 104 ALA B C 1
ATOM 2147 O O . ALA B 1 104 ? 4.367 8.469 -6.035 1 96.25 104 ALA B O 1
ATOM 2148 N N . LEU B 1 105 ? 4.32 9.148 -3.891 1 97.06 105 LEU B N 1
ATOM 2149 C CA . LEU B 1 105 ? 4.559 7.816 -3.35 1 97.06 105 LEU B CA 1
ATOM 2150 C C . LEU B 1 105 ? 3.322 6.938 -3.512 1 97.06 105 LEU B C 1
ATOM 2152 O O . LEU B 1 105 ? 3.438 5.723 -3.693 1 97.06 105 LEU B O 1
ATOM 2156 N N . THR B 1 106 ? 2.133 7.551 -3.443 1 97.19 106 THR B N 1
ATOM 2157 C CA . THR B 1 106 ? 0.876 6.824 -3.598 1 97.19 106 THR B CA 1
ATOM 2158 C C . THR B 1 106 ? 0.644 6.445 -5.059 1 97.19 106 THR B C 1
ATOM 2160 O O . THR B 1 106 ? 0.291 5.305 -5.359 1 97.19 106 THR B O 1
ATOM 2163 N N . ASP B 1 107 ? 0.836 7.426 -5.895 1 93.56 107 ASP B N 1
ATOM 2164 C CA . ASP B 1 107 ? 0.575 7.262 -7.32 1 93.56 107 ASP B CA 1
ATOM 2165 C C . ASP B 1 107 ? 1.865 6.98 -8.086 1 93.56 107 ASP B C 1
ATOM 2167 O O . ASP B 1 107 ? 2.336 7.824 -8.852 1 93.56 107 ASP B O 1
ATOM 2171 N N . LEU B 1 108 ? 2.391 5.777 -7.934 1 92.38 108 LEU B N 1
ATOM 2172 C CA . LEU B 1 108 ? 3.609 5.391 -8.633 1 92.38 108 LEU B CA 1
ATOM 2173 C C . LEU B 1 108 ? 3.352 5.227 -10.125 1 92.38 108 LEU B C 1
ATOM 2175 O O . LEU B 1 108 ? 2.295 4.738 -10.531 1 92.38 108 LEU B O 1
ATOM 2179 N N . PRO B 1 109 ? 4.332 5.695 -10.906 1 80.06 109 PRO B N 1
ATOM 2180 C CA . PRO B 1 109 ? 4.16 5.492 -12.344 1 80.06 109 PRO B CA 1
ATOM 2181 C C . PRO B 1 109 ? 4.234 4.023 -12.75 1 80.06 109 PRO B C 1
ATOM 2183 O O . PRO B 1 109 ? 4.996 3.254 -12.148 1 80.06 109 PRO B O 1
ATOM 2186 N N . HIS B 1 110 ? 3.342 3.715 -13.633 1 75.56 110 HIS B N 1
ATOM 2187 C CA . HIS B 1 110 ? 3.449 2.379 -14.203 1 75.56 110 HIS B CA 1
ATOM 2188 C C . HIS B 1 110 ? 4.754 2.213 -14.977 1 75.56 110 HIS B C 1
ATOM 2190 O O . HIS B 1 110 ? 5.215 3.152 -15.633 1 75.56 110 HIS B O 1
ATOM 2196 N N . ALA B 1 111 ? 5.281 1.022 -14.75 1 64.81 111 ALA B N 1
ATOM 2197 C CA . ALA B 1 111 ? 6.535 0.717 -15.438 1 64.81 111 ALA B CA 1
ATOM 2198 C C . ALA B 1 111 ? 6.461 1.097 -16.906 1 64.81 111 ALA B C 1
ATOM 2200 O O . ALA B 1 111 ? 5.438 0.88 -17.562 1 64.81 111 ALA B O 1
ATOM 2201 N N . GLY B 1 112 ? 7.527 1.728 -17.391 1 60.16 112 GLY B N 1
ATOM 2202 C CA . GLY B 1 112 ? 7.707 2.039 -18.797 1 60.16 112 GLY B CA 1
ATOM 2203 C C . GLY B 1 112 ? 7.211 3.424 -19.172 1 60.16 112 GLY B C 1
ATOM 2204 O O . GLY B 1 112 ? 7.41 3.877 -20.297 1 60.16 112 GLY B O 1
ATOM 2205 N N . VAL B 1 113 ? 6.391 3.971 -18.297 1 58.09 113 VAL B N 1
ATOM 2206 C CA . VAL B 1 113 ? 5.918 5.305 -18.641 1 58.09 113 VAL B CA 1
ATOM 2207 C C . VAL B 1 113 ? 6.918 6.352 -18.156 1 58.09 113 VAL B C 1
ATOM 2209 O O . VAL B 1 113 ? 7.266 6.379 -16.969 1 58.09 113 VAL B O 1
ATOM 2212 N N . THR B 1 114 ? 7.82 6.781 -18.984 1 54.56 114 THR B N 1
ATOM 2213 C CA . THR B 1 114 ? 9.023 7.59 -18.859 1 54.56 114 THR B CA 1
ATOM 2214 C C . THR B 1 114 ? 8.727 8.883 -18.094 1 54.56 114 THR B C 1
ATOM 2216 O O . THR B 1 114 ? 9.555 9.352 -17.312 1 54.56 114 THR B O 1
ATOM 2219 N N . HIS B 1 115 ? 7.621 9.531 -18.328 1 51.12 115 HIS B N 1
ATOM 2220 C CA . HIS B 1 115 ? 7.57 10.977 -18.109 1 51.12 115 HIS B CA 1
ATOM 2221 C C . HIS B 1 115 ? 7.59 11.312 -16.625 1 51.12 115 HIS B C 1
ATOM 2223 O O . HIS B 1 115 ? 8.008 12.398 -16.234 1 51.12 115 HIS B O 1
ATOM 2229 N N . GLU B 1 116 ? 7.574 10.297 -15.75 1 65.75 116 GLU B N 1
ATOM 2230 C CA . GLU B 1 116 ? 7.492 10.758 -14.367 1 65.75 116 GLU B CA 1
ATOM 2231 C C . GLU B 1 116 ? 8.398 9.938 -13.461 1 65.75 116 GLU B C 1
ATOM 2233 O O . GLU B 1 116 ? 8.156 9.836 -12.25 1 65.75 116 GLU B O 1
ATOM 2238 N N . GLN B 1 117 ? 9.578 9.695 -14.109 1 68.12 117 GLN B N 1
ATOM 2239 C CA . GLN B 1 117 ? 10.445 8.75 -13.414 1 68.12 117 GLN B CA 1
ATOM 2240 C C . GLN B 1 117 ? 11.148 9.414 -12.234 1 68.12 117 GLN B C 1
ATOM 2242 O O . GLN B 1 117 ? 11.445 8.758 -11.234 1 68.12 117 GLN B O 1
ATOM 2247 N N . THR B 1 118 ? 11.133 10.734 -12.25 1 86.88 118 THR B N 1
ATOM 2248 C CA . THR B 1 118 ? 11.906 11.367 -11.188 1 86.88 118 THR B CA 1
ATOM 2249 C C . THR B 1 118 ? 10.992 12.031 -10.164 1 86.88 118 THR B C 1
ATOM 2251 O O . THR B 1 118 ? 11.461 12.586 -9.172 1 86.88 118 THR B O 1
ATOM 2254 N N . ARG B 1 119 ? 9.805 11.891 -10.336 1 92.94 119 ARG B N 1
ATOM 2255 C CA . ARG B 1 119 ? 8.836 12.602 -9.508 1 92.94 119 ARG B CA 1
ATOM 2256 C C . ARG B 1 119 ? 9.016 12.258 -8.031 1 92.94 119 ARG B C 1
ATOM 2258 O O . ARG B 1 119 ? 9.133 13.148 -7.188 1 92.94 119 ARG B O 1
ATOM 2265 N N . LEU B 1 120 ? 9.102 11.047 -7.77 1 95.44 120 LEU B N 1
ATOM 2266 C CA . LEU B 1 120 ? 9.227 10.609 -6.383 1 95.44 120 LEU B CA 1
ATOM 2267 C C . LEU B 1 120 ? 10.578 11.008 -5.801 1 95.44 120 LEU B C 1
ATOM 2269 O O . LEU B 1 120 ? 10.656 11.469 -4.66 1 95.44 120 LEU B O 1
ATOM 2273 N N . VAL B 1 121 ? 11.57 10.898 -6.598 1 94.94 121 VAL B N 1
ATOM 2274 C CA . VAL B 1 121 ? 12.914 11.258 -6.148 1 94.94 121 VAL B CA 1
ATOM 2275 C C . VAL B 1 121 ? 12.969 12.742 -5.816 1 94.94 121 VAL B C 1
ATOM 2277 O O . VAL B 1 121 ? 13.445 13.133 -4.746 1 94.94 121 VAL B O 1
ATOM 2280 N N . ASP B 1 122 ? 12.461 13.523 -6.711 1 95.75 122 ASP B N 1
ATOM 2281 C CA . ASP B 1 122 ? 12.469 14.969 -6.512 1 95.75 122 ASP B CA 1
ATOM 2282 C C . ASP B 1 122 ? 11.633 15.352 -5.297 1 95.75 122 ASP B C 1
ATOM 2284 O O . ASP B 1 122 ? 12.047 16.188 -4.492 1 95.75 122 ASP B O 1
ATOM 2288 N N . ALA B 1 123 ? 10.516 14.758 -5.172 1 97.5 123 ALA B N 1
ATOM 2289 C CA . ALA B 1 123 ? 9.648 15.055 -4.031 1 97.5 123 ALA B CA 1
ATOM 2290 C C . ALA B 1 123 ? 10.305 14.641 -2.719 1 97.5 123 ALA B C 1
ATOM 2292 O O . ALA B 1 123 ? 10.188 15.336 -1.709 1 97.5 123 ALA B O 1
ATOM 2293 N N . THR B 1 124 ? 10.992 13.531 -2.738 1 97.75 124 THR B N 1
ATOM 2294 C CA . THR B 1 124 ? 11.664 13.062 -1.534 1 97.75 124 THR B CA 1
ATOM 2295 C C . THR B 1 124 ? 12.797 14.016 -1.145 1 97.75 124 THR B C 1
ATOM 2297 O O . THR B 1 124 ? 12.953 14.352 0.031 1 97.75 124 THR B O 1
ATOM 2300 N N . ARG B 1 125 ? 13.484 14.445 -2.082 1 96.88 125 ARG B N 1
ATOM 2301 C CA . ARG B 1 125 ? 14.547 15.414 -1.818 1 96.88 125 ARG B CA 1
ATOM 2302 C C . ARG B 1 125 ? 13.984 16.703 -1.226 1 96.88 125 ARG B C 1
ATOM 2304 O O . ARG B 1 125 ? 14.602 17.312 -0.35 1 96.88 125 ARG B O 1
ATOM 2311 N N . GLY B 1 126 ? 12.844 17.078 -1.697 1 97.94 126 GLY B N 1
ATOM 2312 C CA . GLY B 1 126 ? 12.188 18.266 -1.175 1 97.94 126 GLY B CA 1
ATOM 2313 C C . GLY B 1 126 ? 11.836 18.156 0.297 1 97.94 126 GLY B C 1
ATOM 2314 O O . GLY B 1 126 ? 11.781 19.172 1.004 1 97.94 126 GLY B O 1
ATOM 2315 N N . LEU B 1 127 ? 11.641 16.953 0.788 1 98.56 127 LEU B N 1
ATOM 2316 C CA . LEU B 1 127 ? 11.312 16.75 2.193 1 98.56 127 LEU B CA 1
ATOM 2317 C C . LEU B 1 127 ? 12.508 17.062 3.084 1 98.56 127 LEU B C 1
ATOM 2319 O O . LEU B 1 127 ? 12.344 17.406 4.258 1 98.56 127 LEU B O 1
ATOM 2323 N N . LYS B 1 128 ? 13.664 16.984 2.592 1 97.75 128 LYS B N 1
ATOM 2324 C CA . LYS B 1 128 ? 14.883 17.109 3.385 1 97.75 128 LYS B CA 1
ATOM 2325 C C . LYS B 1 128 ? 15.039 18.516 3.943 1 97.75 128 LYS B C 1
ATOM 2327 O O . LYS B 1 128 ? 15.82 18.734 4.875 1 97.75 128 LYS B O 1
ATOM 2332 N N . ALA B 1 129 ? 14.352 19.422 3.369 1 98.25 129 ALA B N 1
ATOM 2333 C CA . ALA B 1 129 ? 14.359 20.797 3.898 1 98.25 129 ALA B CA 1
ATOM 2334 C C . ALA B 1 129 ? 13.633 20.859 5.238 1 98.25 129 ALA B C 1
ATOM 2336 O O . ALA B 1 129 ? 13.844 21.797 6.02 1 98.25 129 ALA B O 1
ATOM 2337 N N . TYR B 1 130 ? 12.859 19.797 5.609 1 98.62 130 TYR B N 1
ATOM 2338 C CA . TYR B 1 130 ? 11.961 19.906 6.75 1 98.62 130 TYR B CA 1
ATOM 2339 C C . TYR B 1 130 ? 12.117 18.703 7.688 1 98.62 130 TYR B C 1
ATOM 2341 O O . TYR B 1 130 ? 11.734 18.781 8.859 1 98.62 130 TYR B O 1
ATOM 2349 N N . PHE B 1 131 ? 12.633 17.625 7.145 1 98.69 131 PHE B N 1
ATOM 2350 C CA . PHE B 1 131 ? 12.648 16.375 7.895 1 98.69 131 PHE B CA 1
ATOM 2351 C C . PHE B 1 131 ? 14.016 15.703 7.797 1 98.69 131 PHE B C 1
ATOM 2353 O O . PHE B 1 131 ? 14.672 15.766 6.754 1 98.69 131 PHE B O 1
ATOM 2360 N N . SER B 1 132 ? 14.391 15.039 8.906 1 98.12 132 SER B N 1
ATOM 2361 C CA . SER B 1 132 ? 15.562 14.164 8.867 1 98.12 132 SER B CA 1
ATOM 2362 C C . SER B 1 132 ? 15.289 12.898 8.07 1 98.12 132 SER B C 1
ATOM 2364 O O . SER B 1 132 ? 14.133 12.57 7.793 1 98.12 132 SER B O 1
ATOM 2366 N N . ASP B 1 133 ? 16.328 12.203 7.703 1 96.88 133 ASP B N 1
ATOM 2367 C CA . ASP B 1 133 ? 16.172 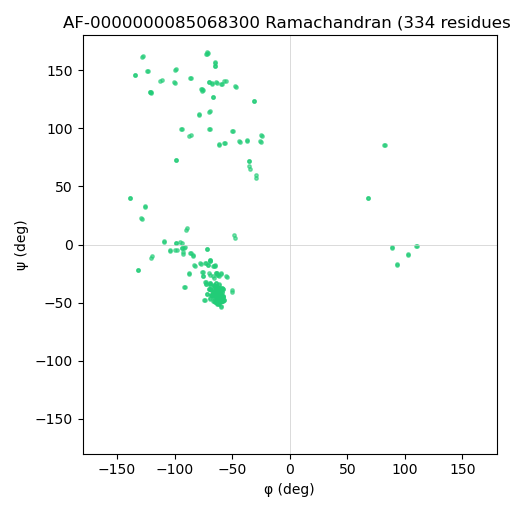10.945 6.988 1 96.88 133 ASP B CA 1
ATOM 2368 C C . ASP B 1 133 ? 15.359 9.945 7.801 1 96.88 133 ASP B C 1
ATOM 2370 O O . ASP B 1 133 ? 14.539 9.211 7.242 1 96.88 133 ASP B O 1
ATOM 2374 N N . LYS B 1 134 ? 15.57 9.945 9.078 1 96.19 134 LYS B N 1
ATOM 2375 C CA . LYS B 1 134 ? 14.797 9.078 9.945 1 96.19 134 LYS B CA 1
ATOM 2376 C C . LYS B 1 134 ? 13.312 9.445 9.914 1 96.19 134 LYS B C 1
ATOM 2378 O O . LYS B 1 134 ? 12.445 8.57 9.867 1 96.19 134 LYS B O 1
ATOM 2383 N N . GLU B 1 135 ? 13.062 10.727 10 1 98.44 135 GLU B N 1
ATOM 2384 C CA . GLU B 1 135 ? 11.672 11.172 9.938 1 98.44 135 GLU B CA 1
ATOM 2385 C C . GLU B 1 135 ? 11.047 10.828 8.594 1 98.44 135 GLU B C 1
ATOM 2387 O O . GLU B 1 135 ? 9.859 10.484 8.523 1 98.44 135 GLU B O 1
ATOM 2392 N N . ILE B 1 136 ? 11.82 10.914 7.531 1 98.75 136 ILE B N 1
ATOM 2393 C CA . ILE B 1 136 ? 11.305 10.539 6.215 1 98.75 136 ILE B CA 1
ATOM 2394 C C . ILE B 1 136 ? 11.008 9.039 6.184 1 98.75 136 ILE B C 1
ATOM 2396 O O . ILE B 1 136 ? 10.023 8.609 5.578 1 98.75 136 ILE B O 1
ATOM 2400 N N . SER B 1 137 ? 11.797 8.289 6.863 1 98.69 137 SER B N 1
ATOM 2401 C CA . SER B 1 137 ? 11.523 6.867 7.027 1 98.69 137 SER B CA 1
ATOM 2402 C C . SER B 1 137 ? 10.18 6.637 7.695 1 98.69 137 SER B C 1
ATOM 2404 O O . SER B 1 137 ? 9.367 5.844 7.211 1 98.69 137 SER B O 1
ATOM 2406 N N . GLU B 1 138 ? 9.945 7.34 8.742 1 98.81 138 GLU B N 1
ATOM 2407 C CA . GLU B 1 138 ? 8.672 7.223 9.445 1 98.81 138 GLU B CA 1
ATOM 2408 C C . GLU B 1 138 ? 7.508 7.668 8.562 1 98.81 138 GLU B C 1
ATOM 2410 O O . GLU B 1 138 ? 6.484 6.984 8.484 1 98.81 138 GLU B O 1
ATOM 2415 N N . LEU B 1 139 ? 7.688 8.781 7.887 1 98.88 139 LEU B N 1
ATOM 2416 C CA . LEU B 1 139 ? 6.66 9.297 6.988 1 98.88 139 LEU B CA 1
ATOM 2417 C C . LEU B 1 139 ? 6.355 8.297 5.883 1 98.88 139 LEU B C 1
ATOM 2419 O O . LEU B 1 139 ? 5.199 8.141 5.48 1 98.88 139 LEU B O 1
ATOM 2423 N N . THR B 1 140 ? 7.348 7.617 5.391 1 98.88 140 THR B N 1
ATOM 2424 C CA . THR B 1 140 ? 7.16 6.617 4.344 1 98.88 140 THR B CA 1
ATOM 2425 C C . THR B 1 140 ? 6.238 5.5 4.82 1 98.88 140 THR B C 1
ATOM 2427 O O . THR B 1 140 ? 5.32 5.098 4.105 1 98.88 140 THR B O 1
ATOM 2430 N N . LEU B 1 141 ? 6.445 5.066 6.055 1 98.94 141 LEU B N 1
ATOM 2431 C CA . LEU B 1 141 ? 5.578 4.027 6.605 1 98.94 141 LEU B CA 1
ATOM 2432 C C . LEU B 1 141 ? 4.152 4.543 6.77 1 98.94 141 LEU B C 1
ATOM 2434 O O . LEU B 1 141 ? 3.191 3.791 6.582 1 98.94 141 LEU B O 1
ATOM 2438 N N . VAL B 1 142 ? 4.016 5.82 7.133 1 98.88 142 VAL B N 1
ATOM 2439 C CA . VAL B 1 142 ? 2.689 6.41 7.281 1 98.88 142 VAL B CA 1
ATOM 2440 C C . VAL B 1 142 ? 1.927 6.312 5.961 1 98.88 142 VAL B C 1
ATOM 2442 O O . VAL B 1 142 ? 0.789 5.836 5.93 1 98.88 142 VAL B O 1
ATOM 2445 N N . VAL B 1 143 ? 2.547 6.703 4.867 1 98.94 143 VAL B N 1
ATOM 2446 C CA . VAL B 1 143 ? 1.905 6.691 3.557 1 98.94 143 VAL B CA 1
ATOM 2447 C C . VAL B 1 143 ? 1.637 5.25 3.125 1 98.94 143 VAL B C 1
ATOM 2449 O O . VAL B 1 143 ? 0.561 4.938 2.609 1 98.94 143 VAL B O 1
ATOM 2452 N N . ILE B 1 144 ? 2.568 4.379 3.369 1 98.88 144 ILE B N 1
ATOM 2453 C CA . ILE B 1 144 ? 2.42 2.963 3.053 1 98.88 144 ILE B CA 1
ATOM 2454 C C . ILE B 1 144 ? 1.228 2.385 3.812 1 98.88 144 ILE B C 1
ATOM 2456 O O . ILE B 1 144 ? 0.405 1.668 3.238 1 98.88 144 ILE B O 1
ATOM 2460 N N . GLN B 1 145 ? 1.149 2.723 5.02 1 98.94 145 GLN B N 1
ATOM 2461 C CA . GLN B 1 145 ? 0.126 2.137 5.879 1 98.94 145 GLN B CA 1
ATOM 2462 C C . GLN B 1 145 ? -1.27 2.59 5.461 1 98.94 145 GLN B C 1
ATOM 2464 O O . GLN B 1 145 ? -2.203 1.785 5.418 1 98.94 145 GLN B O 1
ATOM 2469 N N . ILE B 1 146 ? -1.479 3.832 5.164 1 98.88 146 ILE B N 1
ATOM 2470 C CA . ILE B 1 146 ? -2.807 4.281 4.758 1 98.88 146 ILE B CA 1
ATOM 2471 C C . ILE B 1 146 ? -3.15 3.711 3.385 1 98.88 146 ILE B C 1
ATOM 2473 O O . ILE B 1 146 ? -4.305 3.379 3.115 1 98.88 146 ILE B O 1
ATOM 2477 N N . ASN B 1 147 ? -2.158 3.555 2.541 1 98.75 147 ASN B N 1
ATOM 2478 C CA . ASN B 1 147 ? -2.402 2.848 1.288 1 98.75 147 ASN B CA 1
ATOM 2479 C C . ASN B 1 147 ? -2.85 1.409 1.535 1 98.75 147 ASN B C 1
ATOM 2481 O O . ASN B 1 147 ? -3.703 0.887 0.817 1 98.75 147 ASN B O 1
ATOM 2485 N N . ALA B 1 148 ? -2.254 0.782 2.52 1 98.81 148 ALA B N 1
ATOM 2486 C CA . ALA B 1 148 ? -2.652 -0.57 2.898 1 98.81 148 ALA B CA 1
ATOM 2487 C C . ALA B 1 148 ? -4.102 -0.6 3.379 1 98.81 148 ALA B C 1
ATOM 2489 O O . ALA B 1 148 ? -4.902 -1.414 2.91 1 98.81 148 ALA B O 1
ATOM 2490 N N . TRP B 1 149 ? -4.449 0.292 4.223 1 98.62 149 TRP B N 1
ATOM 2491 C CA . TRP B 1 149 ? -5.809 0.359 4.75 1 98.62 149 TRP B CA 1
ATOM 2492 C C . TRP B 1 149 ? -6.812 0.618 3.629 1 98.62 149 TRP B C 1
ATOM 2494 O O . TRP B 1 149 ? -7.895 0.025 3.607 1 98.62 149 TRP B O 1
ATOM 2504 N N . ASN B 1 150 ? -6.496 1.513 2.721 1 97.5 150 ASN B N 1
ATOM 2505 C CA . ASN B 1 150 ? -7.395 1.802 1.608 1 97.5 150 ASN B CA 1
ATOM 2506 C C . ASN B 1 150 ? -7.691 0.55 0.79 1 97.5 150 ASN B C 1
ATOM 2508 O O . ASN B 1 150 ? -8.844 0.287 0.448 1 97.5 150 ASN B O 1
ATOM 2512 N N . ARG B 1 151 ? -6.684 -0.211 0.511 1 97.62 151 ARG B N 1
ATOM 2513 C CA . ARG B 1 151 ? -6.852 -1.413 -0.3 1 97.62 151 ARG B CA 1
ATOM 2514 C C . ARG B 1 151 ? -7.637 -2.479 0.457 1 97.62 151 ARG B C 1
ATOM 2516 O O . ARG B 1 151 ? -8.469 -3.176 -0.127 1 97.62 151 ARG B O 1
ATOM 2523 N N . LEU B 1 152 ? -7.375 -2.568 1.749 1 98.25 152 LEU B N 1
ATOM 2524 C CA . LEU B 1 152 ? -8.141 -3.52 2.547 1 98.25 152 LEU B CA 1
ATOM 2525 C C . LEU B 1 152 ? -9.617 -3.125 2.594 1 98.25 152 LEU B C 1
ATOM 2527 O O . LEU B 1 152 ? -10.492 -3.961 2.371 1 98.25 152 LEU B O 1
ATOM 2531 N N . ALA B 1 153 ? -9.906 -1.842 2.76 1 96.31 153 ALA B N 1
ATOM 2532 C CA . ALA B 1 153 ? -11.266 -1.357 2.945 1 96.31 153 ALA B CA 1
ATOM 2533 C C . ALA B 1 153 ? -12.031 -1.358 1.624 1 96.31 153 ALA B C 1
ATOM 2535 O O . ALA B 1 153 ? -13.266 -1.421 1.614 1 96.31 153 ALA B O 1
ATOM 2536 N N . LYS B 1 154 ? -11.375 -1.309 0.562 1 95.25 154 LYS B N 1
ATOM 2537 C CA . LYS B 1 154 ? -12.047 -1.375 -0.733 1 95.25 154 LYS B CA 1
ATOM 2538 C C . LYS B 1 154 ? -12.328 -2.82 -1.133 1 95.25 154 LYS B C 1
ATOM 2540 O O . LYS B 1 154 ? -13.094 -3.072 -2.062 1 95.25 154 LYS B O 1
ATOM 2545 N N . THR B 1 155 ? -11.633 -3.77 -0.494 1 96.5 155 THR B N 1
ATOM 2546 C CA . THR B 1 155 ? -11.867 -5.191 -0.732 1 96.5 155 THR B CA 1
ATOM 2547 C C . THR B 1 155 ? -12.898 -5.738 0.244 1 96.5 155 THR B C 1
ATOM 2549 O O . THR B 1 155 ? -13.727 -6.574 -0.126 1 96.5 155 THR B O 1
ATOM 2552 N N . PHE B 1 156 ? -12.906 -5.285 1.472 1 96.5 156 PHE B N 1
ATOM 2553 C CA . PHE B 1 156 ? -13.789 -5.73 2.545 1 96.5 156 PHE B CA 1
ATOM 2554 C C . PHE B 1 156 ? -14.617 -4.566 3.082 1 96.5 156 PHE B C 1
ATOM 2556 O O . PHE B 1 156 ? -14.07 -3.521 3.436 1 96.5 156 PHE B O 1
ATOM 2563 N N . ASP B 1 157 ? -15.836 -4.715 3.215 1 93.44 157 ASP B N 1
ATOM 2564 C CA . ASP B 1 157 ? -16.781 -3.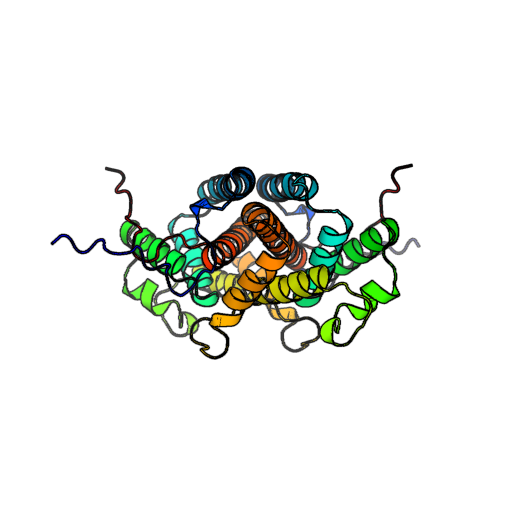66 3.578 1 93.44 157 ASP B CA 1
ATOM 2565 C C . ASP B 1 157 ? -16.734 -3.381 5.078 1 93.44 157 ASP B C 1
ATOM 2567 O O . ASP B 1 157 ? -17.203 -4.195 5.879 1 93.44 157 ASP B O 1
ATOM 2571 N N . PHE B 1 158 ? -16.25 -2.232 5.445 1 92.31 158 PHE B N 1
ATOM 2572 C CA . PHE B 1 158 ? -16.188 -1.812 6.84 1 92.31 158 PHE B CA 1
ATOM 2573 C C . PHE B 1 158 ? -17.422 -1.002 7.215 1 92.31 158 PHE B C 1
ATOM 2575 O O . PHE B 1 158 ? -17.609 -0.657 8.383 1 92.31 158 PHE B O 1
ATOM 2582 N N . GLY B 1 159 ? -18.312 -0.751 6.266 1 87.06 159 GLY B N 1
ATOM 2583 C CA . GLY B 1 159 ? -19.531 0.001 6.512 1 87.06 159 GLY B CA 1
ATOM 2584 C C . GLY B 1 159 ? -19.312 1.503 6.484 1 87.06 159 GLY B C 1
ATOM 2585 O O . GLY B 1 159 ? -19.125 2.129 7.531 1 87.06 159 GLY B O 1
ATOM 2586 N N . VAL B 1 160 ? -19.359 2.094 5.285 1 80.12 160 VAL B N 1
ATOM 2587 C CA . VAL B 1 160 ? -19.188 3.531 5.105 1 80.12 160 VAL B CA 1
ATOM 2588 C C . VAL B 1 160 ? -20.25 4.281 5.906 1 80.12 160 VAL B C 1
ATOM 2590 O O . VAL B 1 160 ? -21.422 3.887 5.918 1 80.12 160 VAL B O 1
ATOM 2593 N N . GLY B 1 161 ? -19.875 5.336 6.551 1 77.62 161 GLY B N 1
ATOM 2594 C CA . GLY B 1 161 ? -20.812 6.203 7.25 1 77.62 161 GLY B CA 1
ATOM 2595 C C . GLY B 1 161 ? -21.062 5.77 8.68 1 77.62 161 GLY B C 1
ATOM 2596 O O . GLY B 1 161 ? -21.641 6.52 9.469 1 77.62 161 GLY B O 1
ATOM 2597 N N . SER B 1 162 ? -20.484 4.688 9.094 1 74.69 162 SER B N 1
ATOM 2598 C CA . SER B 1 162 ? -20.797 4.121 10.406 1 74.69 162 SER B CA 1
ATOM 2599 C C . SER B 1 162 ? -19.766 4.516 11.453 1 74.69 162 SER B C 1
ATOM 2601 O O . SER B 1 162 ? -19.969 4.297 12.648 1 74.69 162 SER B O 1
ATOM 2603 N N . PHE B 1 163 ? -18.781 5.188 10.93 1 81.62 163 PHE B N 1
ATOM 2604 C CA . PHE B 1 163 ? -17.688 5.465 11.859 1 81.62 163 PHE B CA 1
ATOM 2605 C C . PHE B 1 163 ? -18.078 6.586 12.812 1 81.62 163 PHE B C 1
ATOM 2607 O O . PHE B 1 163 ? -18.672 7.582 12.406 1 81.62 163 PHE B O 1
ATOM 2614 N N . GLU B 1 164 ? -17.859 6.387 14.023 1 80.94 164 GLU B N 1
ATOM 2615 C CA . GLU B 1 164 ? -18.062 7.406 15.047 1 80.94 164 GLU B CA 1
ATOM 2616 C C . GLU B 1 164 ? -16.766 7.711 15.797 1 80.94 164 GLU B C 1
ATOM 2618 O O . GLU B 1 164 ? -16.031 6.793 16.188 1 80.94 164 GLU B O 1
ATOM 2623 N N . VAL B 1 165 ? -16.422 9.039 15.914 1 79.88 165 VAL B N 1
ATOM 2624 C CA . VAL B 1 165 ? -15.211 9.453 16.625 1 79.88 165 VAL B CA 1
ATOM 2625 C C . VAL B 1 165 ? -15.383 9.195 18.125 1 79.88 165 VAL B C 1
ATOM 2627 O O . VAL B 1 165 ? -16.422 9.531 18.703 1 79.88 165 VAL B O 1
ATOM 2630 N N . THR B 1 166 ? -14.508 8.234 18.625 1 61.53 166 THR B N 1
ATOM 2631 C CA . THR B 1 166 ? -14.57 8.039 20.062 1 61.53 166 THR B CA 1
ATOM 2632 C C . THR B 1 166 ? -14.008 9.25 20.797 1 61.53 166 THR B C 1
ATOM 2634 O O . THR B 1 166 ? -12.875 9.672 20.547 1 61.53 166 THR B O 1
ATOM 2637 N N . GLN B 1 167 ? -14.758 10.188 21.312 1 52.44 167 GLN B N 1
ATOM 2638 C CA . GLN B 1 167 ? -14.43 11.352 22.125 1 52.44 167 GLN B CA 1
ATOM 2639 C C . GLN B 1 167 ? -13.68 10.953 23.391 1 52.44 167 GLN B C 1
ATOM 2641 O O . GLN B 1 167 ? -14.125 10.062 24.125 1 52.44 167 GLN B O 1
ATOM 2646 N N . SER B 1 168 ? -12.289 10.836 23.312 1 40.66 168 SER B N 1
ATOM 2647 C CA . SER B 1 168 ? -11.727 10.758 24.656 1 40.66 168 SER B CA 1
ATOM 2648 C C . SER B 1 168 ? -12.266 11.883 25.531 1 40.66 168 SER B C 1
ATOM 2650 O O . SER B 1 168 ? -12.258 13.047 25.141 1 40.66 168 SER B O 1
ATOM 2652 N N . LYS B 1 169 ? -13.242 11.57 26.281 1 38.91 169 LYS B N 1
ATOM 2653 C CA . LYS B 1 169 ? -13.523 12.422 27.438 1 38.91 169 LYS B CA 1
ATOM 2654 C C . LYS B 1 169 ? -12.266 12.641 28.266 1 38.91 169 LYS B C 1
ATOM 2656 O O . LYS B 1 169 ? -11.445 11.734 28.422 1 38.91 169 LYS B O 1
#

Foldseek 3Di:
DPPPPPLPQPPQADAAPVPDDPVNVVVLVVLVVCLVPVPDDPLLLLLLLLLLCVVLVQQQSVQQSLQVNVLVPDDPVCSVCSPVVVPDPPDDLLSVLLSQLLCCLSDDDDPPPPPCPCSNVVSLVSNVVPDDPVVVVSSSSSSVSSSVVSVSCSHHPPRRPPDDDPPPD/DPPPPPLPQPVQADAAPVPDDPVNVVVLVVLVVCLVPVPDDPLLLLLLLLLLCVVLVQQQSNQQSLQVNVLVPDDPVCSVCSPVVVPDPPDDLLSVLLSQLLCCLSDDDDPPPPPCVCSNVVSLVSNVVPDDPVVSVSSSSSSVSSSVVSVSCSHHPPRRPPDDDDPPD